Protein AF-A0A8K0G9Y2-F1 (afdb_monomer)

Radius of gyration: 26.86 Å; Cα contacts (8 Å, |Δi|>4): 64; chains: 1; bounding box: 49×42×89 Å

Solvent-accessible surface area (backbone atoms only — not comparable to full-atom values): 12584 Å² total; per-residue (Å²): 134,89,82,68,83,83,82,74,54,73,65,57,52,52,51,52,52,51,55,45,51,80,40,43,68,57,70,66,38,83,90,50,61,61,69,60,54,32,41,55,52,10,65,76,74,73,54,48,33,69,55,48,51,53,50,49,53,50,53,54,51,51,47,38,54,51,52,51,47,35,73,73,66,65,55,91,75,78,94,51,89,62,46,64,62,50,45,64,65,48,59,90,48,90,83,71,45,66,70,62,54,51,59,55,53,57,60,63,75,71,67,89,77,83,88,87,83,80,86,82,75,86,87,87,84,79,90,76,93,73,94,74,82,88,75,85,83,86,80,85,77,82,58,72,70,60,56,50,59,48,50,54,51,52,52,51,52,52,51,52,51,51,51,52,49,52,57,48,49,57,51,48,53,53,49,52,52,51,49,52,53,51,50,54,52,50,51,52,50,52,53,52,51,50,54,52,56,57,64,72,73,112

Organism: Ignelater luminosus (NCBI:txid2038154)

Nearest PDB structures (foldseek):
  5lj3-assembly1_O  TM=2.626E-01  e=1.908E+00  Saccharomyces cerevisiae
  5lj5-assembly1_O  TM=2.239E-01  e=2.716E+00  Saccharomyces cerevisiae
  6ksb-assembly1_B  TM=3.024E-01  e=8.816E+00  Mycolicibacterium smegmatis

Foldseek 3Di:
DPPDPPDDDPVLLVLLLVLCLVCVVVVVDPVHDLLVSLCVSCVVSVHHSVVSVVSVLVVLLVLLVQVVCCVPVVDPDDPDPCNVSSCVSCPPPPPPPSVVSNVVVVVVVPDDDDDDDDDDDDDDDDDDDDDDDDDDDDDDDDDPVVVVVVVVVVVVVVVVVVVVVVVVVVVVVVVVVVVVVVVVVVVVVVVVVVVVVVVVVD

Sequence (202 aa):
MEENEDHWNDDDIRLLLQIYDDNKEKFRDSTIKKKDLWKQIALLIGKTDVSCDRKFRNLKGTYIKLLRRKHKTGAASIKWPYFNLMHDILKGDVNINPVGYLKRVTSITSVNSSYVDKDTSMLINTSTEETFRASAPDYEGGTPEIKRRKLDRYRQLAEEIKERQRRMEVKIDKLNEILMKSNEIQETRNKLLQRYLEHKKK

Mean predicted aligned error: 18.22 Å

InterPro domains:
  IPR044822 Myb/SANT-like DNA-binding domain 4 [PF13837] (6-89)

Structure (mmCIF, N/CA/C/O backbone):
data_AF-A0A8K0G9Y2-F1
#
_entry.id   AF-A0A8K0G9Y2-F1
#
loop_
_atom_site.group_PDB
_atom_site.id
_atom_site.type_symbol
_atom_site.label_atom_id
_atom_site.label_alt_id
_atom_site.label_comp_id
_atom_site.label_asym_id
_atom_site.label_entity_id
_atom_site.label_seq_id
_atom_site.pdbx_PDB_ins_code
_atom_site.Cartn_x
_atom_site.Cartn_y
_atom_site.Cartn_z
_atom_site.occupancy
_atom_site.B_iso_or_equiv
_atom_site.auth_seq_id
_atom_site.auth_comp_id
_atom_site.auth_asym_id
_atom_site.auth_atom_id
_atom_site.pdbx_PDB_model_num
ATOM 1 N N . MET A 1 1 ? 5.919 -8.574 23.197 1.00 33.44 1 MET A N 1
ATOM 2 C CA . MET A 1 1 ? 5.134 -9.040 22.039 1.00 33.44 1 MET A CA 1
ATOM 3 C C . MET A 1 1 ? 5.937 -8.657 20.816 1.00 33.44 1 MET A C 1
ATOM 5 O O . MET A 1 1 ? 6.129 -7.471 20.595 1.00 33.44 1 MET A O 1
ATOM 9 N N . GLU A 1 2 ? 6.528 -9.635 20.136 1.00 38.09 2 GLU A N 1
ATOM 10 C CA . GLU A 1 2 ? 7.271 -9.413 18.892 1.00 38.09 2 GLU A CA 1
ATOM 11 C C . GLU A 1 2 ? 6.258 -9.102 17.787 1.00 38.09 2 GLU A C 1
ATOM 13 O O . GLU A 1 2 ? 5.501 -9.970 17.359 1.00 38.09 2 GLU A O 1
ATOM 18 N N . GLU A 1 3 ? 6.170 -7.835 17.388 1.00 44.28 3 GLU A N 1
ATOM 19 C CA . GLU A 1 3 ? 5.272 -7.412 16.319 1.00 44.28 3 GLU A CA 1
ATOM 20 C C . GLU A 1 3 ? 5.860 -7.773 14.951 1.00 44.28 3 GLU A C 1
ATOM 22 O O . GLU A 1 3 ? 6.773 -7.122 14.448 1.00 44.28 3 GLU A O 1
ATOM 27 N N . ASN A 1 4 ? 5.267 -8.818 14.372 1.00 47.34 4 ASN A N 1
ATOM 28 C CA . ASN A 1 4 ? 5.049 -9.057 12.948 1.00 47.34 4 ASN A CA 1
ATOM 29 C C . ASN A 1 4 ? 6.252 -8.832 12.024 1.00 47.34 4 ASN A C 1
ATOM 31 O O . ASN A 1 4 ? 6.444 -7.773 11.424 1.00 47.34 4 ASN A O 1
ATOM 35 N N . GLU A 1 5 ? 6.974 -9.923 11.787 1.00 51.72 5 GLU A N 1
ATOM 36 C CA . GLU A 1 5 ? 7.695 -10.120 10.538 1.00 51.72 5 GLU A CA 1
ATOM 37 C C . GLU A 1 5 ? 6.707 -9.892 9.376 1.00 51.72 5 GLU A C 1
ATOM 39 O O . GLU A 1 5 ? 5.741 -10.638 9.206 1.00 51.72 5 GLU A O 1
ATOM 44 N N . ASP A 1 6 ? 6.882 -8.792 8.635 1.00 68.19 6 ASP A N 1
ATOM 45 C CA . ASP A 1 6 ? 6.048 -8.414 7.490 1.00 68.19 6 ASP A CA 1
ATOM 46 C C . ASP A 1 6 ? 6.110 -9.520 6.423 1.00 68.19 6 ASP A C 1
ATOM 48 O O . ASP A 1 6 ? 6.932 -9.485 5.502 1.00 68.19 6 ASP A O 1
ATOM 52 N N . HIS A 1 7 ? 5.249 -10.528 6.544 1.00 84.38 7 HIS A N 1
ATOM 53 C CA . HIS A 1 7 ? 5.177 -11.610 5.578 1.00 84.38 7 HIS A CA 1
ATOM 54 C C . HIS A 1 7 ? 4.571 -11.069 4.282 1.00 84.38 7 HIS A C 1
ATOM 56 O O . HIS A 1 7 ? 3.405 -10.677 4.252 1.00 84.38 7 HIS A O 1
ATOM 62 N N . TRP A 1 8 ? 5.377 -11.007 3.224 1.00 90.00 8 TRP A N 1
ATOM 63 C CA . TRP A 1 8 ? 4.953 -10.596 1.888 1.00 90.00 8 TRP A CA 1
ATOM 64 C C . TRP A 1 8 ? 4.876 -11.830 1.004 1.00 90.00 8 TRP A C 1
ATOM 66 O O . TRP A 1 8 ? 5.921 -12.372 0.631 1.00 90.00 8 TRP A O 1
ATOM 76 N N . ASN A 1 9 ? 3.663 -12.239 0.648 1.00 92.12 9 ASN A N 1
ATOM 77 C CA . ASN A 1 9 ? 3.475 -13.257 -0.375 1.00 92.12 9 ASN A CA 1
ATOM 78 C C . ASN A 1 9 ? 3.555 -12.624 -1.783 1.00 92.12 9 ASN A C 1
ATOM 80 O O . ASN A 1 9 ? 3.700 -11.410 -1.956 1.00 92.12 9 ASN A O 1
ATOM 84 N N . ASP A 1 10 ? 3.533 -13.474 -2.801 1.00 90.31 10 ASP A N 1
ATOM 85 C CA . ASP A 1 10 ? 3.653 -13.078 -4.206 1.00 90.31 10 ASP A CA 1
ATOM 86 C C . ASP A 1 10 ? 2.456 -12.221 -4.668 1.00 90.31 10 ASP A C 1
ATOM 88 O O . ASP A 1 10 ? 2.633 -11.231 -5.382 1.00 90.31 10 ASP A O 1
ATOM 92 N N . ASP A 1 11 ? 1.253 -12.521 -4.174 1.00 90.62 11 ASP A N 1
ATOM 93 C CA . ASP A 1 11 ? 0.027 -11.785 -4.501 1.00 90.62 11 ASP A CA 1
ATOM 94 C C . ASP A 1 11 ? 0.010 -10.376 -3.895 1.00 90.62 11 ASP A C 1
ATOM 96 O O . ASP A 1 11 ? -0.300 -9.415 -4.598 1.00 90.62 11 ASP A O 1
ATOM 100 N N . ASP A 1 12 ? 0.451 -10.215 -2.645 1.00 91.75 12 ASP A N 1
ATOM 101 C CA . ASP A 1 12 ? 0.616 -8.927 -1.965 1.00 91.75 12 ASP A CA 1
ATOM 102 C C . ASP A 1 12 ? 1.606 -8.040 -2.728 1.00 91.75 12 ASP A C 1
ATOM 104 O O . ASP A 1 12 ? 1.404 -6.833 -2.875 1.00 91.75 12 ASP A O 1
ATOM 108 N N . ILE A 1 13 ? 2.695 -8.633 -3.234 1.00 92.56 13 ILE A N 1
ATOM 109 C CA . ILE A 1 13 ? 3.703 -7.913 -4.016 1.00 92.56 13 ILE A CA 1
ATOM 110 C C . ILE A 1 13 ? 3.125 -7.481 -5.365 1.00 92.56 13 ILE A C 1
ATOM 112 O O . ILE A 1 13 ? 3.333 -6.336 -5.770 1.00 92.56 13 ILE A O 1
ATOM 116 N N . ARG A 1 14 ? 2.393 -8.355 -6.064 1.00 92.31 14 ARG A N 1
ATOM 117 C CA . ARG A 1 14 ? 1.727 -7.985 -7.322 1.00 92.31 14 ARG A CA 1
ATOM 118 C C . ARG A 1 14 ? 0.697 -6.886 -7.108 1.00 92.31 14 ARG A C 1
ATOM 120 O O . ARG A 1 14 ? 0.696 -5.916 -7.862 1.00 92.31 14 ARG A O 1
ATOM 127 N N . LEU A 1 15 ? -0.113 -7.005 -6.060 1.00 91.38 15 LEU A N 1
ATOM 128 C CA . LEU A 1 15 ? -1.124 -6.021 -5.700 1.00 91.38 15 LEU A CA 1
ATOM 129 C C . LEU A 1 15 ? -0.484 -4.664 -5.374 1.00 91.38 15 LEU A C 1
ATOM 131 O O . LEU A 1 15 ? -0.932 -3.640 -5.885 1.00 91.38 15 LEU A O 1
ATOM 135 N N . LEU A 1 16 ? 0.618 -4.651 -4.615 1.00 93.50 16 LEU A N 1
ATOM 136 C CA . LEU A 1 16 ? 1.405 -3.441 -4.350 1.00 93.50 16 LEU A CA 1
ATOM 137 C C . LEU A 1 16 ? 1.853 -2.752 -5.640 1.00 93.50 16 LEU A C 1
ATOM 139 O O . LEU A 1 16 ? 1.700 -1.538 -5.779 1.00 93.50 16 LEU A O 1
ATOM 143 N N . LEU A 1 17 ? 2.425 -3.518 -6.568 1.00 92.69 17 LEU A N 1
ATOM 144 C CA . LEU A 1 17 ? 2.932 -2.990 -7.832 1.00 92.69 17 LEU A CA 1
ATOM 145 C C . LEU A 1 17 ? 1.807 -2.455 -8.719 1.00 92.69 17 LEU A C 1
ATOM 147 O O . LEU A 1 17 ? 1.951 -1.373 -9.280 1.00 92.69 17 LEU A O 1
ATOM 151 N N . GLN A 1 18 ? 0.687 -3.168 -8.795 1.00 91.50 18 GLN A N 1
ATOM 152 C CA . GLN A 1 18 ? -0.469 -2.760 -9.583 1.00 91.50 18 GLN A CA 1
ATOM 153 C C . GLN A 1 18 ? -1.093 -1.464 -9.051 1.00 91.50 18 GLN A C 1
ATOM 155 O O . GLN A 1 18 ? -1.259 -0.509 -9.806 1.00 91.50 18 GLN A O 1
ATOM 160 N N . ILE A 1 19 ? -1.374 -1.386 -7.745 1.00 91.25 19 ILE A N 1
ATOM 161 C CA . ILE A 1 19 ? -1.970 -0.178 -7.154 1.00 91.25 19 ILE A CA 1
ATOM 162 C C . ILE A 1 19 ? -1.002 1.008 -7.275 1.00 91.25 19 ILE A C 1
ATOM 164 O O . ILE A 1 19 ? -1.435 2.145 -7.484 1.00 91.25 19 ILE A O 1
ATOM 168 N N . TYR A 1 20 ? 0.307 0.769 -7.151 1.00 92.38 20 TYR A N 1
ATOM 169 C CA . TYR A 1 20 ? 1.299 1.814 -7.379 1.00 92.38 20 TYR A CA 1
ATOM 170 C C . TYR A 1 20 ? 1.245 2.340 -8.817 1.00 92.38 20 TYR A C 1
ATOM 172 O O . TYR A 1 20 ? 1.240 3.555 -8.999 1.00 92.38 20 TYR A O 1
ATOM 180 N N . ASP A 1 21 ? 1.178 1.456 -9.818 1.00 89.88 21 ASP A N 1
ATOM 181 C CA . ASP A 1 21 ? 1.078 1.843 -11.230 1.00 89.88 21 ASP A CA 1
ATOM 182 C C . ASP A 1 21 ? -0.171 2.692 -11.495 1.00 89.88 21 ASP A C 1
ATOM 184 O O . ASP A 1 21 ? -0.082 3.791 -12.045 1.00 89.88 21 ASP A O 1
ATOM 188 N N . ASP A 1 22 ? -1.319 2.254 -10.969 1.00 88.12 22 ASP A N 1
ATOM 189 C CA . ASP A 1 22 ? -2.599 2.962 -11.081 1.00 88.12 22 ASP A CA 1
ATOM 190 C C . ASP A 1 22 ? -2.560 4.374 -10.467 1.00 88.12 22 ASP A C 1
ATOM 192 O O . ASP A 1 22 ? -3.300 5.270 -10.880 1.00 88.12 22 ASP A O 1
ATOM 196 N N . ASN A 1 23 ? -1.697 4.592 -9.471 1.00 88.25 23 ASN A N 1
ATOM 197 C CA . ASN A 1 23 ? -1.537 5.872 -8.781 1.00 88.25 23 ASN A CA 1
ATOM 198 C C . ASN A 1 23 ? -0.225 6.591 -9.132 1.00 88.25 23 ASN A C 1
ATOM 200 O O . ASN A 1 23 ? 0.091 7.608 -8.510 1.00 88.25 23 ASN A O 1
ATOM 204 N N . LYS A 1 24 ? 0.535 6.115 -10.125 1.00 86.69 24 LYS A N 1
ATOM 205 C CA . LYS A 1 24 ? 1.879 6.615 -10.458 1.00 86.69 24 LYS A CA 1
ATOM 206 C C . LYS A 1 24 ? 1.904 8.118 -10.730 1.00 86.69 24 LYS A C 1
ATOM 208 O O . LYS A 1 24 ? 2.806 8.810 -10.262 1.00 86.69 24 LYS A O 1
ATOM 213 N N . GLU A 1 25 ? 0.890 8.642 -11.410 1.00 86.12 25 GLU A N 1
ATOM 214 C CA . GLU A 1 25 ? 0.778 10.079 -11.686 1.00 86.12 25 GLU A CA 1
ATOM 215 C C . GLU A 1 25 ? 0.550 10.900 -10.407 1.00 86.12 25 GLU A C 1
ATOM 217 O O . GLU A 1 25 ? 1.154 11.954 -10.231 1.00 86.12 25 GLU A O 1
ATOM 222 N N . LYS A 1 26 ? -0.194 10.369 -9.427 1.00 87.00 26 LYS A N 1
ATOM 223 C CA . LYS A 1 26 ? -0.336 11.013 -8.110 1.00 87.00 26 LYS A CA 1
ATOM 224 C C . LYS A 1 26 ? 0.969 10.993 -7.315 1.00 87.00 26 LYS A C 1
ATOM 226 O O . LYS A 1 26 ? 1.234 11.908 -6.550 1.00 87.00 26 LYS A O 1
ATOM 231 N N . PHE A 1 27 ? 1.799 9.960 -7.488 1.00 86.69 27 PHE A N 1
ATOM 232 C CA . PHE A 1 27 ? 3.135 9.908 -6.880 1.00 86.69 27 PHE A CA 1
ATOM 233 C C . PHE A 1 27 ? 4.128 10.893 -7.508 1.00 86.69 27 PHE A C 1
ATOM 235 O O . PHE A 1 27 ? 5.140 11.221 -6.872 1.00 86.69 27 PHE A O 1
ATOM 242 N N . ARG A 1 28 ? 3.868 11.321 -8.748 1.00 84.81 28 ARG A N 1
ATOM 243 C CA . ARG A 1 28 ? 4.642 12.336 -9.472 1.00 84.81 28 ARG A CA 1
ATOM 244 C C . ARG A 1 28 ? 4.205 13.750 -9.116 1.00 84.81 28 ARG A C 1
ATOM 246 O O . ARG A 1 28 ? 5.049 14.642 -9.103 1.00 84.81 28 ARG A O 1
ATOM 253 N N . ASP A 1 29 ? 2.934 13.928 -8.778 1.00 85.12 29 ASP A N 1
ATOM 254 C CA . ASP A 1 29 ? 2.398 15.190 -8.290 1.00 85.12 29 ASP A CA 1
ATOM 255 C C . ASP A 1 29 ? 3.051 15.592 -6.953 1.00 85.12 29 ASP A C 1
ATOM 257 O O . ASP A 1 29 ? 2.970 14.883 -5.946 1.00 85.12 29 ASP A O 1
ATOM 261 N N . SER A 1 30 ? 3.736 16.737 -6.946 1.00 82.38 30 SER A N 1
ATOM 262 C CA . SER A 1 30 ? 4.414 17.278 -5.764 1.00 82.38 30 SER A CA 1
ATOM 263 C C . SER A 1 30 ? 3.455 17.915 -4.758 1.00 82.38 30 SER A C 1
ATOM 265 O O . SER A 1 30 ? 3.833 18.095 -3.599 1.00 82.38 30 SER A O 1
ATOM 267 N N . THR A 1 31 ? 2.225 18.232 -5.169 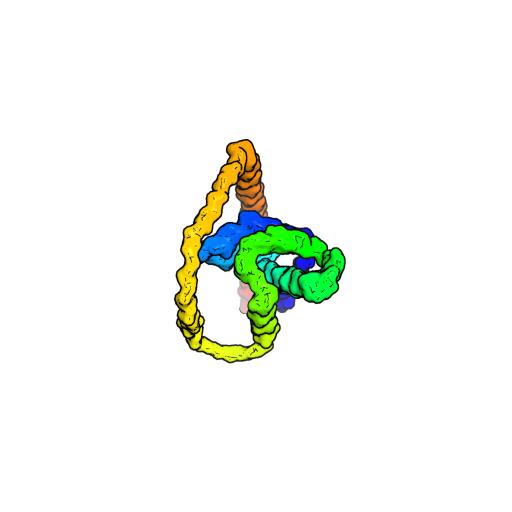1.00 83.69 31 THR A N 1
ATOM 268 C CA . THR A 1 31 ? 1.194 18.805 -4.293 1.00 83.69 31 THR A CA 1
ATOM 269 C C . THR A 1 31 ? 0.569 17.750 -3.377 1.00 83.69 31 THR A C 1
ATOM 271 O O . THR A 1 31 ? 0.051 18.074 -2.306 1.00 83.69 31 THR A O 1
ATOM 274 N N . ILE A 1 32 ? 0.676 16.470 -3.750 1.00 84.25 32 ILE A N 1
ATOM 275 C CA . ILE A 1 32 ? 0.139 15.346 -2.988 1.00 84.25 32 ILE A CA 1
ATOM 276 C C . ILE A 1 32 ? 1.202 14.798 -2.032 1.00 84.25 32 ILE A C 1
ATOM 278 O O . ILE A 1 32 ? 2.316 14.421 -2.405 1.00 84.25 32 ILE A O 1
ATOM 282 N N . LYS A 1 33 ? 0.834 14.669 -0.754 1.00 85.38 33 LYS A N 1
ATOM 283 C CA . LYS A 1 33 ? 1.694 14.032 0.247 1.00 85.38 33 LYS A CA 1
ATOM 284 C C . LYS A 1 33 ? 1.812 12.536 -0.042 1.00 85.38 33 LYS A C 1
ATOM 286 O O . LYS A 1 33 ? 0.875 11.769 0.165 1.00 85.38 33 LYS A O 1
ATOM 291 N N . LYS A 1 34 ? 3.015 12.090 -0.412 1.00 87.31 34 LYS A N 1
ATOM 292 C CA . LYS A 1 34 ? 3.327 10.668 -0.674 1.00 87.31 34 LYS A CA 1
ATOM 293 C C . LYS A 1 34 ? 2.963 9.740 0.487 1.00 87.31 34 LYS A C 1
ATOM 295 O O . LYS A 1 34 ? 2.562 8.606 0.255 1.00 87.31 34 LYS A O 1
ATOM 300 N N . LYS A 1 35 ? 3.060 10.228 1.729 1.00 88.81 35 LYS A N 1
ATOM 301 C CA . LYS A 1 35 ? 2.638 9.483 2.925 1.00 88.81 35 LYS A CA 1
ATOM 302 C C . LYS A 1 35 ? 1.165 9.071 2.848 1.00 88.81 35 LYS A C 1
ATOM 304 O O . LYS A 1 35 ? 0.834 7.948 3.203 1.00 88.81 35 LYS A O 1
ATOM 309 N N . ASP A 1 36 ? 0.292 9.946 2.359 1.00 89.69 36 ASP A N 1
ATOM 310 C CA . ASP A 1 36 ? -1.141 9.656 2.296 1.00 89.69 36 ASP A CA 1
ATOM 311 C C . ASP A 1 36 ? -1.478 8.691 1.152 1.00 89.69 36 ASP A C 1
ATOM 313 O O . ASP A 1 36 ? -2.359 7.848 1.308 1.00 89.69 36 ASP A O 1
ATOM 317 N N . LEU A 1 37 ? -0.712 8.716 0.057 1.00 91.50 37 LEU A N 1
ATOM 318 C CA . LEU A 1 37 ? -0.796 7.686 -0.984 1.00 91.50 37 LEU A CA 1
ATOM 319 C C . LEU A 1 37 ? -0.382 6.314 -0.444 1.00 91.50 37 LEU A C 1
ATOM 321 O O . LEU A 1 37 ? -1.088 5.331 -0.654 1.00 91.50 37 LEU A O 1
ATOM 325 N N . TRP A 1 38 ? 0.717 6.245 0.311 1.00 92.81 38 TRP A N 1
ATOM 326 C CA . TRP A 1 38 ? 1.145 4.992 0.933 1.00 92.81 38 TRP A CA 1
ATOM 327 C C . TRP A 1 38 ? 0.134 4.456 1.945 1.00 92.81 38 TRP A C 1
ATOM 329 O O . TRP A 1 38 ? -0.077 3.249 1.976 1.00 92.81 38 TRP A O 1
ATOM 339 N N . LYS A 1 39 ? -0.549 5.319 2.708 1.00 89.69 39 LYS A N 1
ATOM 340 C CA . LYS A 1 39 ? -1.659 4.899 3.582 1.00 89.69 39 LYS A CA 1
ATOM 341 C C . LYS A 1 39 ? -2.823 4.290 2.805 1.00 89.69 39 LYS A C 1
ATOM 343 O O . LYS A 1 39 ? -3.364 3.276 3.231 1.00 89.69 39 LYS A O 1
ATOM 348 N N . GLN A 1 40 ? -3.204 4.887 1.675 1.00 89.75 40 GLN A N 1
ATOM 349 C CA . GLN A 1 40 ? -4.279 4.349 0.832 1.00 89.75 40 GLN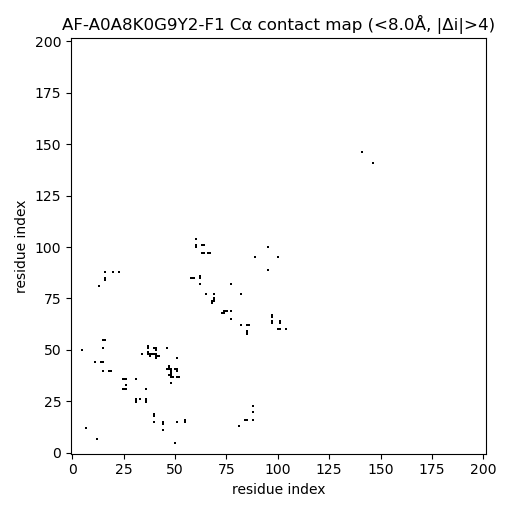 A CA 1
ATOM 350 C C . GLN A 1 40 ? -3.907 2.969 0.278 1.00 89.75 40 GLN A C 1
ATOM 352 O O . GLN A 1 40 ? -4.708 2.042 0.343 1.00 89.75 40 GLN A O 1
ATOM 357 N N . ILE A 1 41 ? -2.672 2.815 -0.203 1.00 91.25 41 ILE A N 1
ATOM 358 C CA . ILE A 1 41 ? -2.147 1.530 -0.680 1.00 91.25 41 ILE A CA 1
ATOM 359 C C . ILE A 1 41 ? -2.130 0.495 0.449 1.00 91.25 41 ILE A C 1
ATOM 361 O O . ILE A 1 41 ? -2.604 -0.625 0.281 1.00 91.25 41 ILE A O 1
ATOM 365 N N . ALA A 1 42 ? -1.616 0.882 1.612 1.00 90.81 42 ALA A N 1
ATOM 366 C CA . ALA A 1 42 ? -1.509 0.031 2.787 1.00 90.81 42 ALA A CA 1
ATOM 367 C C . ALA A 1 42 ? -2.869 -0.505 3.252 1.00 90.81 42 ALA A C 1
ATOM 369 O O . ALA A 1 42 ? -2.985 -1.694 3.550 1.00 90.81 42 ALA A O 1
ATOM 370 N N . LEU A 1 43 ? -3.908 0.336 3.220 1.00 89.94 43 LEU A N 1
ATOM 371 C CA . LEU A 1 43 ? -5.279 -0.058 3.543 1.00 89.94 43 LEU A CA 1
ATOM 372 C C . LEU A 1 43 ? -5.815 -1.145 2.597 1.00 89.94 43 LEU A C 1
ATOM 374 O O . LEU A 1 43 ? -6.508 -2.057 3.044 1.00 89.94 43 LEU A O 1
ATOM 378 N N . LEU A 1 44 ? -5.486 -1.068 1.305 1.00 87.69 44 LEU A N 1
ATOM 379 C CA . LEU A 1 44 ? -5.941 -2.039 0.306 1.00 87.69 44 LEU A CA 1
ATOM 380 C C . LEU A 1 44 ? -5.244 -3.399 0.447 1.00 87.69 44 LEU A C 1
ATOM 382 O O . LEU A 1 44 ? -5.886 -4.429 0.261 1.00 87.69 44 LEU A O 1
ATOM 386 N N . ILE A 1 45 ? -3.958 -3.401 0.806 1.00 87.88 45 ILE A N 1
ATOM 387 C CA . ILE A 1 45 ? -3.142 -4.621 0.950 1.00 87.88 45 ILE A CA 1
ATOM 388 C C . ILE A 1 45 ? -3.289 -5.232 2.357 1.00 87.88 45 ILE A C 1
ATOM 390 O O . ILE A 1 45 ? -3.012 -6.407 2.564 1.00 87.88 45 ILE A O 1
ATOM 394 N N . GLY A 1 46 ? -3.742 -4.455 3.346 1.00 88.19 46 GLY A N 1
ATOM 395 C CA . GLY A 1 46 ? -3.789 -4.894 4.744 1.00 88.19 46 GLY A CA 1
ATOM 396 C C . GLY A 1 46 ? -2.410 -4.897 5.412 1.00 88.19 46 GLY A C 1
ATOM 397 O O . GLY A 1 46 ? -2.115 -5.762 6.235 1.00 88.19 46 GLY A O 1
ATOM 398 N N . LYS A 1 47 ? -1.548 -3.943 5.040 1.00 90.12 47 LYS A N 1
ATOM 399 C CA . LYS A 1 47 ? -0.200 -3.733 5.605 1.00 90.12 47 LYS A CA 1
ATOM 400 C C . LYS A 1 47 ? -0.082 -2.314 6.165 1.00 90.12 47 LYS A C 1
ATOM 402 O O . LYS A 1 47 ? -1.036 -1.546 6.114 1.00 90.12 47 LYS A O 1
ATOM 407 N N . THR A 1 48 ? 1.083 -1.945 6.697 1.00 90.75 48 THR A N 1
ATOM 408 C CA . THR A 1 48 ? 1.365 -0.556 7.104 1.00 90.75 48 THR A CA 1
ATOM 409 C C . THR A 1 48 ? 1.897 0.272 5.930 1.00 90.75 48 THR A C 1
ATOM 411 O O . THR A 1 48 ? 2.505 -0.259 4.996 1.00 90.75 48 THR A O 1
ATOM 414 N N . ASP A 1 49 ? 1.694 1.590 5.977 1.00 89.62 49 ASP A N 1
ATOM 415 C CA . ASP A 1 49 ? 2.210 2.548 4.987 1.00 89.62 49 ASP A CA 1
ATOM 416 C C . ASP A 1 49 ? 3.740 2.492 4.898 1.00 89.62 49 ASP A C 1
ATOM 418 O O . ASP A 1 49 ? 4.304 2.429 3.803 1.00 89.62 49 ASP A O 1
ATOM 422 N N . VAL A 1 50 ? 4.404 2.413 6.055 1.00 89.88 50 VAL A N 1
ATOM 423 C CA . VAL A 1 50 ? 5.861 2.259 6.161 1.00 89.88 50 VAL A CA 1
ATOM 424 C C . VAL A 1 50 ? 6.335 0.947 5.530 1.00 89.88 50 VAL A C 1
ATOM 426 O O . VAL A 1 50 ? 7.343 0.939 4.818 1.00 89.88 50 VAL A O 1
ATOM 429 N N . SER A 1 51 ? 5.617 -0.160 5.751 1.00 90.44 51 SER A N 1
ATOM 430 C CA . SER A 1 51 ? 5.960 -1.453 5.153 1.00 90.44 51 SER A CA 1
ATOM 431 C C . SER A 1 51 ? 5.836 -1.431 3.632 1.00 90.44 51 SER A C 1
ATOM 433 O O . SER A 1 51 ? 6.762 -1.860 2.940 1.00 90.44 51 SER A O 1
ATOM 435 N N . CYS A 1 52 ? 4.744 -0.868 3.106 1.00 91.44 52 CYS A N 1
ATOM 436 C CA . CYS A 1 52 ? 4.504 -0.758 1.667 1.00 91.44 52 CYS A CA 1
ATOM 437 C C . CYS A 1 52 ? 5.575 0.092 0.975 1.00 91.44 52 CYS A C 1
ATOM 439 O O . CYS A 1 52 ? 6.170 -0.352 -0.011 1.00 91.44 52 CYS A O 1
ATOM 441 N N . ASP A 1 53 ? 5.884 1.272 1.525 1.00 92.69 53 ASP A N 1
ATOM 442 C CA . ASP A 1 53 ? 6.942 2.142 1.000 1.00 92.69 53 ASP A CA 1
ATOM 443 C C . ASP A 1 53 ? 8.306 1.435 1.012 1.00 92.69 53 ASP A C 1
ATOM 445 O O . ASP A 1 53 ? 9.011 1.386 -0.001 1.00 92.69 53 ASP A O 1
ATOM 449 N N . ARG A 1 54 ? 8.672 0.824 2.147 1.00 90.69 54 ARG A N 1
ATOM 450 C CA . ARG A 1 54 ? 9.927 0.075 2.290 1.00 90.69 54 ARG A CA 1
ATOM 451 C C . ARG A 1 54 ? 10.005 -1.077 1.289 1.00 90.69 54 ARG A C 1
ATOM 453 O O . ARG A 1 54 ? 11.028 -1.236 0.618 1.00 90.69 54 ARG A O 1
ATOM 460 N N . LYS A 1 55 ? 8.934 -1.864 1.152 1.00 93.06 55 LYS A N 1
ATOM 461 C CA . LYS A 1 55 ? 8.869 -2.990 0.216 1.00 93.06 55 LYS A CA 1
ATOM 462 C C . LYS A 1 55 ? 9.027 -2.512 -1.221 1.00 93.06 55 LYS A C 1
ATOM 464 O O . LYS A 1 55 ? 9.863 -3.055 -1.943 1.00 93.06 55 LYS A O 1
ATOM 469 N N . PHE A 1 56 ? 8.306 -1.467 -1.619 1.00 93.38 56 PHE A N 1
ATOM 470 C CA . PHE A 1 56 ? 8.404 -0.906 -2.962 1.00 93.38 56 PHE A CA 1
ATOM 471 C C . PHE A 1 56 ? 9.816 -0.389 -3.267 1.00 93.38 56 PHE A C 1
ATOM 473 O O . PHE A 1 56 ? 10.386 -0.721 -4.310 1.00 93.38 56 PHE A O 1
ATOM 480 N N . ARG A 1 57 ? 10.436 0.356 -2.340 1.00 90.00 57 ARG A N 1
ATOM 481 C CA . ARG A 1 57 ? 11.829 0.819 -2.483 1.00 90.00 57 ARG A CA 1
ATOM 482 C C . ARG A 1 57 ? 12.807 -0.345 -2.663 1.00 90.00 57 ARG A C 1
ATOM 484 O O . ARG A 1 57 ? 13.674 -0.282 -3.535 1.00 90.00 57 ARG A O 1
ATOM 491 N N . ASN A 1 58 ? 12.637 -1.429 -1.908 1.00 89.50 58 ASN A N 1
ATOM 492 C CA . ASN A 1 58 ? 13.463 -2.630 -2.045 1.00 89.50 58 ASN A CA 1
ATOM 493 C C . ASN A 1 58 ? 13.288 -3.300 -3.418 1.00 89.50 58 ASN A C 1
ATOM 495 O O . ASN A 1 58 ? 14.280 -3.647 -4.066 1.00 89.50 58 ASN A O 1
ATOM 499 N N . LEU A 1 59 ? 12.047 -3.438 -3.897 1.00 92.19 59 LEU A N 1
ATOM 500 C CA . LEU A 1 59 ? 11.751 -3.984 -5.227 1.00 92.19 59 LEU A CA 1
ATOM 501 C C . LEU A 1 59 ? 12.375 -3.114 -6.332 1.00 92.19 59 LEU A C 1
ATOM 503 O O . LEU A 1 59 ? 13.046 -3.636 -7.225 1.00 92.19 59 LEU A O 1
ATOM 507 N N . LYS A 1 60 ? 12.239 -1.785 -6.236 1.00 90.31 60 LYS A N 1
ATOM 508 C CA . LYS A 1 60 ? 12.847 -0.828 -7.174 1.00 90.31 60 LYS A CA 1
ATOM 509 C C . LYS A 1 60 ? 14.378 -0.917 -7.171 1.00 90.31 60 LYS A C 1
ATOM 511 O O . LYS A 1 60 ? 15.000 -0.908 -8.234 1.00 90.31 60 LYS A O 1
ATOM 516 N N . GLY A 1 61 ? 14.998 -1.076 -6.000 1.00 86.69 61 GLY A N 1
ATOM 517 C CA . GLY A 1 61 ? 16.441 -1.299 -5.874 1.00 86.69 61 GLY A CA 1
ATOM 518 C C . GLY A 1 61 ? 16.915 -2.579 -6.565 1.00 86.69 61 GLY A C 1
ATOM 519 O O . GLY A 1 61 ? 17.900 -2.550 -7.307 1.00 86.69 61 GLY A O 1
ATOM 520 N N . THR A 1 62 ? 16.202 -3.689 -6.372 1.00 88.38 62 THR A N 1
ATOM 521 C CA . THR A 1 62 ? 16.485 -4.963 -7.051 1.00 88.38 62 THR A CA 1
ATOM 522 C C . THR A 1 62 ? 16.356 -4.827 -8.565 1.00 88.38 62 THR A C 1
ATOM 524 O O . THR A 1 62 ? 17.274 -5.211 -9.290 1.00 88.38 62 THR A O 1
ATOM 527 N N . TYR A 1 63 ? 15.283 -4.198 -9.046 1.00 88.88 63 TYR A N 1
ATOM 528 C CA . TYR A 1 63 ? 15.090 -3.921 -10.468 1.00 88.88 63 TYR A CA 1
ATOM 529 C C . TYR A 1 63 ? 16.260 -3.142 -11.077 1.00 88.88 63 TYR A C 1
ATOM 531 O O . TYR A 1 63 ? 16.816 -3.561 -12.090 1.00 88.88 63 TYR A O 1
ATOM 539 N N . ILE A 1 64 ? 16.701 -2.059 -10.432 1.00 85.44 64 ILE A N 1
ATOM 540 C CA . ILE A 1 64 ? 17.809 -1.230 -10.927 1.00 85.44 64 ILE A CA 1
ATOM 541 C C . ILE A 1 64 ? 19.124 -2.017 -10.987 1.00 85.44 64 ILE A C 1
ATOM 543 O O . ILE A 1 64 ? 19.862 -1.914 -11.971 1.00 85.44 64 ILE A O 1
ATOM 547 N N . LYS A 1 65 ? 19.413 -2.848 -9.974 1.00 85.31 65 LYS A N 1
ATOM 548 C CA . LYS A 1 65 ? 20.586 -3.742 -9.983 1.00 85.31 65 LYS A CA 1
ATOM 549 C C . LYS A 1 65 ? 20.535 -4.710 -11.167 1.00 85.31 65 LYS A C 1
ATOM 551 O O . LYS A 1 65 ? 21.536 -4.881 -11.866 1.00 85.31 65 LYS A O 1
ATOM 556 N N . LEU A 1 66 ? 19.374 -5.320 -11.403 1.00 86.94 66 LEU A N 1
ATOM 557 C CA . LEU A 1 66 ? 19.163 -6.270 -12.494 1.00 86.94 66 LEU A CA 1
ATOM 558 C C . LEU A 1 66 ? 19.258 -5.595 -13.86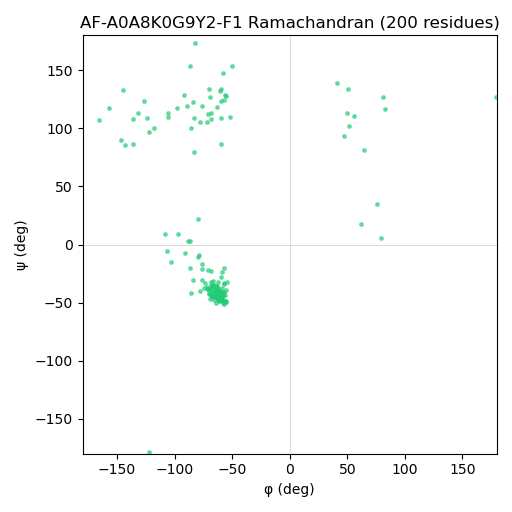9 1.00 86.94 66 LEU A C 1
ATOM 560 O O . LEU A 1 66 ? 19.926 -6.127 -14.754 1.00 86.94 66 LEU A O 1
ATOM 564 N N . LEU A 1 67 ? 18.680 -4.401 -14.023 1.00 85.44 67 LEU A N 1
ATOM 565 C CA . LEU A 1 67 ? 18.743 -3.606 -15.249 1.00 85.44 67 LEU A CA 1
ATOM 566 C C . LEU A 1 67 ? 20.189 -3.219 -15.589 1.00 85.4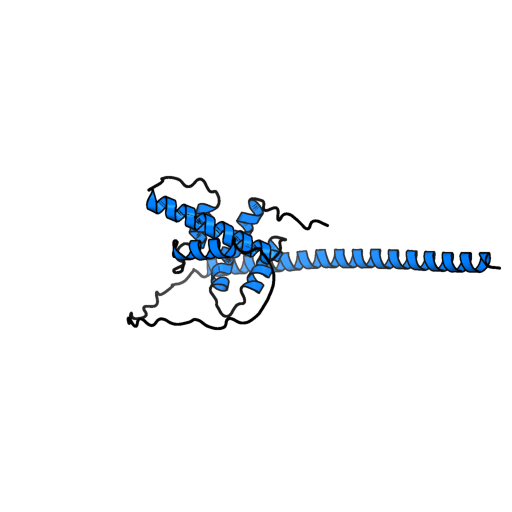4 67 LEU A C 1
ATOM 568 O O . LEU A 1 67 ? 20.639 -3.420 -16.716 1.00 85.44 67 LEU A O 1
ATOM 572 N N . ARG A 1 68 ? 20.959 -2.755 -14.595 1.00 83.06 68 ARG A N 1
ATOM 573 C CA . ARG A 1 68 ? 22.388 -2.448 -14.761 1.00 83.06 68 ARG A CA 1
ATOM 574 C C . ARG A 1 68 ? 23.190 -3.682 -15.168 1.00 83.06 68 ARG A C 1
ATOM 576 O O . ARG A 1 68 ? 24.056 -3.580 -16.031 1.00 83.06 68 ARG A O 1
ATOM 583 N N . ARG A 1 69 ? 22.938 -4.839 -14.547 1.00 83.06 69 ARG A N 1
ATOM 584 C CA . ARG A 1 69 ? 23.619 -6.092 -14.907 1.00 83.06 69 ARG A CA 1
ATOM 585 C C . ARG A 1 69 ? 23.297 -6.502 -16.345 1.00 83.06 69 ARG A C 1
ATOM 587 O O . ARG A 1 69 ? 24.211 -6.849 -17.082 1.00 83.06 69 ARG A O 1
ATOM 594 N N . LYS A 1 70 ? 22.029 -6.403 -16.758 1.00 83.44 70 LYS A N 1
ATOM 595 C CA . LYS A 1 70 ? 21.606 -6.675 -18.140 1.00 83.44 70 LYS A CA 1
ATOM 596 C C . LYS A 1 70 ? 22.335 -5.777 -19.139 1.00 83.44 70 LYS A C 1
ATOM 598 O O . LYS A 1 70 ? 22.852 -6.287 -20.123 1.00 83.44 70 LYS A O 1
ATOM 603 N N . HIS A 1 71 ? 22.459 -4.483 -18.841 1.00 81.12 71 HIS A N 1
ATOM 604 C CA . HIS A 1 71 ? 23.179 -3.535 -19.696 1.00 81.12 71 HIS A CA 1
ATOM 605 C C . HIS A 1 71 ? 24.699 -3.777 -19.735 1.00 81.12 71 HIS A C 1
ATOM 607 O O . HIS A 1 71 ? 25.321 -3.586 -20.771 1.00 81.12 71 HIS A O 1
ATOM 613 N N . LYS A 1 72 ? 25.326 -4.168 -18.615 1.00 79.12 72 LYS A N 1
ATOM 614 C CA . LYS A 1 72 ? 26.786 -4.382 -18.549 1.00 79.12 72 LYS A CA 1
ATOM 615 C C . LYS A 1 72 ? 27.241 -5.704 -19.160 1.00 79.12 72 LYS A C 1
ATOM 617 O O . LYS A 1 72 ? 28.305 -5.754 -19.757 1.00 79.12 72 LYS A O 1
ATOM 622 N N . THR A 1 73 ? 26.486 -6.773 -18.935 1.00 76.88 73 THR A N 1
ATOM 623 C CA . THR A 1 73 ? 26.916 -8.146 -19.250 1.00 76.88 73 THR A CA 1
ATOM 624 C C . THR A 1 73 ? 26.202 -8.705 -20.483 1.00 76.88 73 THR A C 1
ATOM 626 O O . THR A 1 73 ? 26.496 -9.819 -20.895 1.00 76.88 73 THR A O 1
ATOM 629 N N . GLY A 1 74 ? 25.221 -7.985 -21.047 1.00 69.00 74 GLY A N 1
ATOM 630 C CA . GLY A 1 74 ? 24.405 -8.477 -22.165 1.00 69.00 74 GLY A CA 1
ATOM 631 C C . GLY A 1 74 ? 23.585 -9.726 -21.820 1.00 69.00 74 GLY A C 1
ATOM 632 O O . GLY A 1 74 ? 23.156 -10.452 -22.709 1.00 69.00 74 GLY A O 1
ATOM 633 N N . ALA A 1 75 ? 23.393 -10.012 -20.526 1.00 69.88 75 ALA A N 1
ATOM 634 C CA . ALA A 1 75 ? 22.777 -11.252 -20.070 1.00 69.88 75 ALA A CA 1
ATOM 635 C C . ALA A 1 75 ? 21.353 -11.401 -20.634 1.00 69.88 75 ALA A C 1
ATOM 637 O O . ALA A 1 75 ? 20.491 -10.548 -20.405 1.00 69.88 75 ALA A O 1
ATOM 638 N N . ALA A 1 76 ? 21.113 -12.513 -21.331 1.00 61.06 76 ALA A N 1
ATOM 639 C CA . ALA A 1 76 ? 19.907 -12.731 -22.126 1.00 61.06 76 ALA A CA 1
ATOM 640 C C . ALA A 1 76 ? 18.614 -12.885 -21.301 1.00 61.06 76 ALA A C 1
ATOM 642 O O . ALA A 1 76 ? 17.532 -12.629 -21.819 1.00 61.06 76 ALA A O 1
ATOM 643 N N . SER A 1 77 ? 18.688 -13.271 -20.019 1.00 71.62 77 SER A N 1
ATOM 644 C CA . SER A 1 77 ? 17.485 -13.532 -19.216 1.00 71.62 77 SER A CA 1
ATOM 645 C C . SER A 1 77 ? 17.624 -13.125 -17.747 1.00 71.62 77 SER A C 1
ATOM 647 O O . SER A 1 77 ? 18.605 -13.442 -17.070 1.00 71.62 77 SER A O 1
ATOM 649 N N . ILE A 1 78 ? 16.611 -12.417 -17.239 1.00 81.94 78 ILE A N 1
ATOM 650 C CA . ILE A 1 78 ? 16.456 -12.075 -15.822 1.00 81.94 78 ILE A CA 1
ATOM 651 C C . ILE A 1 78 ? 15.351 -12.964 -15.248 1.00 81.94 78 ILE A C 1
ATOM 653 O O . ILE A 1 78 ? 14.187 -12.799 -15.587 1.00 81.94 78 ILE A O 1
ATOM 657 N N . LYS A 1 79 ? 15.707 -13.870 -14.332 1.00 83.81 79 LYS A N 1
ATOM 658 C CA . LYS A 1 79 ? 14.786 -14.837 -13.701 1.00 83.81 79 LYS A CA 1
ATOM 659 C C . LYS A 1 79 ? 13.927 -14.257 -12.562 1.00 83.81 79 LYS A C 1
ATOM 661 O O . LYS A 1 79 ? 13.505 -14.992 -11.679 1.00 83.81 79 LYS A O 1
ATOM 666 N N . TRP A 1 80 ? 13.725 -12.941 -12.513 1.00 89.62 80 TRP A N 1
ATOM 667 C CA . TRP A 1 80 ? 12.997 -12.306 -11.411 1.00 89.62 80 TRP A CA 1
ATOM 668 C C . TRP A 1 80 ? 11.534 -12.060 -11.811 1.00 89.62 80 TRP A C 1
ATOM 670 O O . TRP A 1 80 ? 11.318 -11.287 -12.746 1.00 89.62 80 TRP A O 1
ATOM 680 N N . PRO A 1 81 ? 10.540 -12.665 -11.126 1.00 89.06 81 PRO A N 1
ATOM 681 C CA . PRO A 1 81 ? 9.137 -12.638 -11.562 1.00 89.06 81 PRO A CA 1
ATOM 682 C C . PRO A 1 81 ? 8.562 -11.228 -11.728 1.00 89.06 81 PRO A C 1
ATOM 684 O O . PRO A 1 81 ? 7.779 -10.967 -12.635 1.00 89.06 81 PRO A O 1
ATOM 687 N N . TYR A 1 82 ? 9.004 -10.292 -10.888 1.00 90.19 82 TYR A N 1
ATOM 688 C CA . TYR A 1 82 ? 8.516 -8.913 -10.887 1.00 90.19 82 TYR A CA 1
ATOM 689 C C . TYR A 1 82 ? 9.289 -7.989 -11.836 1.00 90.19 82 TYR A C 1
ATOM 691 O O . TYR A 1 82 ? 9.028 -6.788 -11.860 1.00 90.19 82 TYR A O 1
ATOM 699 N N . PHE A 1 83 ? 10.260 -8.507 -12.601 1.00 87.62 83 PHE A N 1
ATOM 700 C CA . PHE A 1 83 ? 11.109 -7.670 -13.449 1.00 87.62 83 PHE A CA 1
ATOM 701 C C . PHE A 1 83 ? 10.305 -6.934 -14.517 1.00 87.62 83 PHE A C 1
ATOM 703 O O . PHE A 1 83 ? 10.473 -5.728 -14.653 1.00 87.62 83 PHE A O 1
ATOM 710 N N . ASN A 1 84 ? 9.426 -7.638 -15.235 1.00 86.81 84 ASN A N 1
ATOM 711 C CA . ASN A 1 84 ? 8.630 -7.043 -16.310 1.00 86.81 84 ASN A CA 1
ATOM 712 C C . ASN A 1 84 ? 7.610 -6.040 -15.758 1.00 86.81 84 ASN A C 1
ATOM 714 O O . ASN A 1 84 ? 7.564 -4.916 -16.236 1.00 86.81 84 ASN A O 1
ATOM 718 N N . LEU A 1 85 ? 6.898 -6.396 -14.681 1.00 88.06 85 LEU A N 1
ATOM 719 C CA . LEU A 1 85 ? 5.974 -5.482 -13.997 1.00 88.06 85 LEU A CA 1
ATOM 720 C C . LEU A 1 85 ? 6.683 -4.198 -13.562 1.00 88.06 85 LEU A C 1
ATOM 722 O O . LEU A 1 85 ? 6.236 -3.096 -13.854 1.00 88.06 85 LEU A O 1
ATOM 726 N N . MET A 1 86 ? 7.839 -4.331 -12.910 1.00 89.38 86 MET A N 1
ATOM 727 C CA . MET A 1 86 ? 8.607 -3.170 -12.480 1.00 89.38 86 MET A CA 1
ATOM 728 C C . MET A 1 86 ? 9.175 -2.387 -13.669 1.00 89.38 86 MET A C 1
ATOM 730 O O . MET A 1 86 ? 9.234 -1.164 -13.613 1.00 89.38 86 MET A O 1
ATOM 734 N N . HIS A 1 87 ? 9.573 -3.064 -14.749 1.00 86.50 87 HIS A N 1
ATOM 735 C CA . HIS A 1 87 ? 10.005 -2.418 -15.986 1.00 86.50 87 HIS A CA 1
ATOM 736 C C . HIS A 1 87 ? 8.882 -1.582 -16.596 1.00 86.50 87 HIS A C 1
ATOM 738 O O . HIS A 1 87 ? 9.130 -0.449 -16.989 1.00 86.50 87 HIS A O 1
ATOM 744 N N . ASP A 1 88 ? 7.652 -2.088 -16.608 1.00 87.06 88 ASP A N 1
ATOM 745 C CA . ASP A 1 88 ? 6.487 -1.381 -17.133 1.00 87.06 88 ASP A CA 1
ATOM 746 C C . ASP A 1 88 ? 6.073 -0.188 -16.267 1.00 87.06 88 ASP A C 1
ATOM 748 O O . ASP A 1 88 ? 5.771 0.881 -16.796 1.00 87.06 88 ASP A O 1
ATOM 752 N N . ILE A 1 89 ? 6.162 -0.328 -14.945 1.00 87.44 89 ILE A N 1
ATOM 753 C CA . ILE A 1 89 ? 5.909 0.767 -13.999 1.00 87.44 89 ILE A CA 1
ATOM 754 C C . ILE A 1 89 ? 6.963 1.864 -14.140 1.00 87.44 89 ILE A C 1
ATOM 756 O O . ILE A 1 89 ? 6.682 3.047 -13.958 1.00 87.44 89 ILE A O 1
ATOM 760 N N . LEU A 1 90 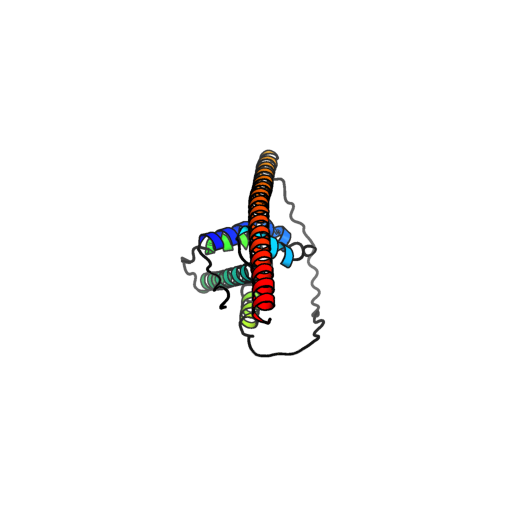? 8.207 1.500 -14.436 1.00 84.00 90 LEU A N 1
ATOM 761 C CA . LEU A 1 90 ? 9.343 2.413 -14.384 1.00 84.00 90 LEU A CA 1
ATOM 762 C C . LEU A 1 90 ? 9.809 2.905 -15.762 1.00 84.00 90 LEU A C 1
ATOM 764 O O . LEU A 1 90 ? 10.528 3.903 -15.833 1.00 84.00 90 LEU A O 1
ATOM 768 N N . LYS A 1 91 ? 9.392 2.279 -16.868 1.00 73.62 91 LYS A N 1
ATOM 769 C CA . LYS A 1 91 ? 9.683 2.779 -18.219 1.00 73.62 91 LYS A CA 1
ATOM 770 C C . LYS A 1 91 ? 9.093 4.186 -18.381 1.00 73.62 91 LYS A C 1
ATOM 772 O O . LYS A 1 91 ? 7.972 4.468 -17.956 1.00 73.62 91 LYS A O 1
ATOM 777 N N . GLY A 1 92 ? 9.893 5.098 -18.933 1.00 62.38 92 GLY A N 1
ATOM 778 C CA . GLY A 1 92 ? 9.526 6.509 -19.099 1.00 62.38 92 GLY A CA 1
ATOM 779 C C . GLY A 1 92 ? 9.650 7.378 -17.840 1.00 62.38 92 GLY A C 1
ATOM 780 O O . GLY A 1 92 ? 9.258 8.542 -17.866 1.00 62.38 92 GLY A O 1
ATOM 781 N N . ASP A 1 93 ? 10.177 6.862 -16.725 1.00 65.56 93 ASP A N 1
ATOM 782 C CA . ASP A 1 93 ? 10.511 7.697 -15.569 1.00 65.56 93 ASP A CA 1
ATOM 783 C C . ASP A 1 93 ? 11.926 8.278 -15.736 1.00 65.56 93 ASP A C 1
ATOM 785 O O . ASP A 1 93 ? 12.931 7.607 -15.501 1.00 65.56 93 ASP A O 1
ATOM 789 N N . VAL A 1 94 ? 11.997 9.543 -16.167 1.00 51.91 94 VAL A N 1
ATOM 790 C CA . VAL A 1 94 ? 13.236 10.282 -16.509 1.00 51.91 94 VAL A CA 1
ATOM 791 C C . VAL A 1 94 ? 14.240 10.339 -15.344 1.00 51.91 94 VAL A C 1
ATOM 793 O O . VAL A 1 94 ? 15.436 10.521 -15.539 1.00 51.91 94 VAL A O 1
ATOM 796 N N . ASN A 1 95 ? 13.758 10.123 -14.116 1.00 53.28 95 ASN A N 1
ATOM 797 C CA . ASN A 1 95 ? 14.5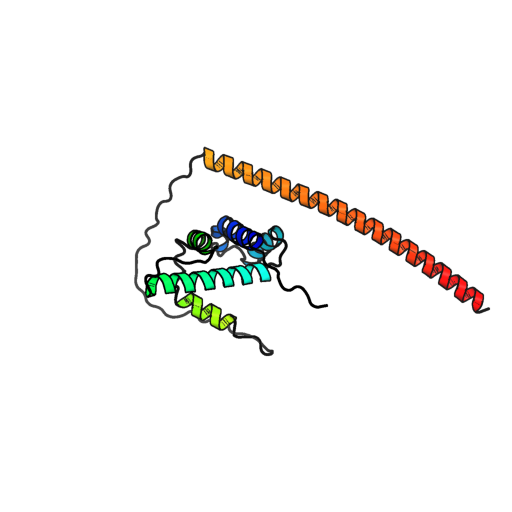45 10.133 -12.884 1.00 53.28 95 ASN A CA 1
ATOM 798 C C . ASN A 1 95 ? 15.210 8.791 -12.533 1.00 53.28 95 ASN A C 1
ATOM 800 O O . ASN A 1 95 ? 15.849 8.670 -11.481 1.00 53.28 95 ASN A O 1
ATOM 804 N N . ILE A 1 96 ? 15.090 7.759 -13.369 1.00 58.53 96 ILE A N 1
ATOM 805 C CA . ILE A 1 96 ? 15.814 6.504 -13.150 1.00 58.53 96 ILE A CA 1
ATOM 806 C C . ILE A 1 96 ? 17.219 6.662 -13.712 1.00 58.53 96 ILE A C 1
ATOM 808 O O . ILE A 1 96 ? 17.538 6.170 -14.787 1.00 58.53 96 ILE A O 1
ATOM 812 N N . ASN A 1 97 ? 18.086 7.319 -12.943 1.00 58.56 97 ASN A N 1
ATOM 813 C CA . ASN A 1 97 ? 19.519 7.117 -13.082 1.00 58.56 97 ASN A CA 1
ATOM 814 C C . ASN A 1 97 ? 19.899 5.858 -12.275 1.00 58.56 97 ASN A C 1
ATOM 816 O O . ASN A 1 97 ? 19.904 5.908 -11.035 1.00 58.56 97 ASN A O 1
ATOM 820 N N . PRO A 1 98 ? 20.246 4.732 -12.934 1.00 56.97 98 PRO A N 1
ATOM 821 C CA . PRO A 1 98 ? 20.584 3.481 -12.256 1.00 56.97 98 PRO A CA 1
ATOM 822 C C . PRO A 1 98 ? 21.768 3.618 -11.285 1.00 56.97 98 PRO A C 1
ATOM 824 O O . PRO A 1 98 ? 21.912 2.822 -10.356 1.00 56.97 98 PRO A O 1
ATOM 827 N N . VAL A 1 99 ? 22.626 4.621 -11.497 1.00 55.12 99 VAL A N 1
ATOM 828 C CA . VAL A 1 99 ? 23.843 4.866 -10.715 1.00 55.12 99 VAL A CA 1
ATOM 829 C C . VAL A 1 99 ? 23.551 5.690 -9.458 1.00 55.12 99 VAL A C 1
ATOM 831 O O . VAL A 1 99 ? 24.058 5.362 -8.385 1.00 55.12 99 VAL A O 1
ATOM 834 N N . GLY A 1 100 ? 22.712 6.725 -9.559 1.00 56.91 100 GLY A N 1
ATOM 835 C CA . GLY A 1 100 ? 22.396 7.624 -8.440 1.00 56.91 100 GLY A CA 1
ATOM 836 C C . GLY A 1 100 ? 21.454 7.0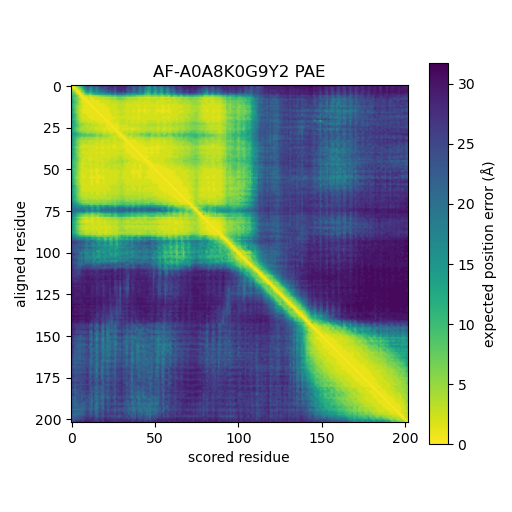09 -7.400 1.00 56.91 100 GLY A C 1
ATOM 837 O O . GLY A 1 100 ? 21.637 7.198 -6.196 1.00 56.91 100 GLY A O 1
ATOM 838 N N . TYR A 1 101 ? 20.473 6.219 -7.846 1.00 59.28 101 TYR A N 1
ATOM 839 C CA . TYR A 1 101 ? 19.492 5.599 -6.951 1.00 59.28 101 TYR A CA 1
ATOM 840 C C . TYR A 1 101 ? 20.131 4.576 -6.001 1.00 59.28 101 TYR A C 1
ATOM 842 O O . TYR A 1 101 ? 19.828 4.557 -4.809 1.00 59.28 101 TYR A O 1
ATOM 850 N N . LEU A 1 102 ? 21.051 3.748 -6.510 1.00 55.06 102 LEU A N 1
ATOM 851 C CA . LEU A 1 102 ? 21.656 2.678 -5.720 1.00 55.06 102 LEU A CA 1
ATOM 852 C C . LEU A 1 102 ? 22.522 3.222 -4.577 1.00 55.06 102 LEU A C 1
ATOM 854 O O . LEU A 1 102 ? 22.422 2.699 -3.473 1.00 55.06 102 LEU A O 1
ATOM 858 N N . LYS A 1 103 ? 23.287 4.301 -4.816 1.00 54.88 103 LYS A N 1
ATOM 859 C CA . LYS A 1 103 ? 24.080 4.981 -3.775 1.00 54.88 103 LYS A CA 1
ATOM 860 C C . LYS A 1 103 ? 23.195 5.478 -2.626 1.00 54.88 103 LYS A C 1
ATOM 862 O O . LYS A 1 103 ? 23.525 5.274 -1.466 1.00 54.88 103 LYS A O 1
ATOM 867 N N . ARG A 1 104 ? 22.035 6.061 -2.946 1.00 56.75 104 ARG A N 1
ATOM 868 C CA . ARG A 1 104 ? 21.080 6.564 -1.946 1.00 56.75 104 ARG A CA 1
ATOM 869 C C . ARG A 1 104 ? 20.457 5.436 -1.121 1.00 56.75 104 ARG A C 1
ATOM 871 O O . ARG A 1 104 ? 20.347 5.561 0.092 1.00 56.75 104 ARG A O 1
ATOM 878 N N . VAL A 1 105 ? 20.064 4.330 -1.760 1.00 53.19 105 VAL A N 1
ATOM 879 C CA . VAL A 1 105 ? 19.451 3.187 -1.059 1.00 53.19 105 VAL A CA 1
ATOM 880 C C . VAL A 1 105 ? 20.449 2.497 -0.132 1.00 53.19 105 VAL A C 1
ATOM 882 O O . VAL A 1 105 ? 20.082 2.183 0.994 1.00 53.19 105 VAL A O 1
ATOM 885 N N . THR A 1 106 ? 21.707 2.324 -0.555 1.00 50.88 106 THR A N 1
ATOM 886 C CA . THR A 1 106 ? 22.751 1.727 0.294 1.00 50.88 106 THR A CA 1
ATOM 887 C C . THR A 1 106 ? 23.071 2.580 1.518 1.00 50.88 106 THR A C 1
ATOM 889 O O . THR A 1 106 ? 23.278 2.027 2.594 1.00 50.88 106 THR A O 1
ATOM 892 N N . SER A 1 107 ? 23.045 3.910 1.381 1.00 48.72 107 SER A N 1
ATOM 893 C CA . SER A 1 107 ? 23.228 4.833 2.506 1.00 48.72 107 SER A CA 1
ATOM 894 C C . SER A 1 107 ? 22.062 4.789 3.502 1.00 48.72 107 SER A C 1
ATOM 896 O O . SER A 1 107 ? 22.295 4.884 4.698 1.00 48.72 107 SER A O 1
ATOM 898 N N . ILE A 1 108 ? 20.822 4.582 3.039 1.00 47.38 108 ILE A N 1
ATOM 899 C CA . ILE A 1 108 ? 19.634 4.494 3.913 1.00 47.38 108 ILE A CA 1
ATOM 900 C C . ILE A 1 108 ? 19.589 3.167 4.688 1.00 47.38 108 ILE A C 1
ATOM 902 O O . ILE A 1 108 ? 19.126 3.135 5.821 1.00 47.38 108 ILE A O 1
ATOM 906 N N . THR A 1 109 ? 20.073 2.067 4.107 1.00 39.53 109 THR A N 1
ATOM 907 C CA . THR A 1 109 ? 20.102 0.756 4.782 1.00 39.53 109 THR A CA 1
ATOM 908 C C . THR A 1 109 ? 21.245 0.587 5.787 1.00 39.53 109 THR A C 1
ATOM 910 O O . THR A 1 109 ? 21.249 -0.402 6.509 1.00 39.53 109 THR A O 1
ATOM 913 N N . SER A 1 110 ? 22.207 1.516 5.841 1.00 39.44 110 SER A N 1
ATOM 914 C CA . SER A 1 110 ? 23.403 1.402 6.694 1.00 39.44 110 SER A CA 1
ATOM 915 C C . SER A 1 110 ? 23.308 2.145 8.033 1.00 39.44 110 SER A C 1
ATOM 917 O O . SER A 1 110 ? 24.309 2.239 8.738 1.00 39.44 110 SER A O 1
ATOM 919 N N . VAL A 1 111 ? 22.141 2.670 8.409 1.00 31.28 111 VAL A N 1
ATOM 920 C CA . VAL A 1 111 ? 21.960 3.377 9.685 1.00 31.28 111 VAL A CA 1
ATOM 921 C C . VAL A 1 111 ? 20.869 2.707 10.505 1.00 31.28 111 VAL A C 1
ATOM 923 O O . VAL A 1 111 ? 19.687 2.968 10.327 1.00 31.28 111 VAL A O 1
ATOM 926 N N . ASN A 1 112 ? 21.314 1.845 11.415 1.00 36.47 112 ASN A N 1
ATOM 927 C CA . ASN A 1 112 ? 20.690 1.621 12.712 1.00 36.47 112 ASN A CA 1
ATOM 928 C C . ASN A 1 112 ? 21.821 1.567 13.750 1.00 36.47 112 ASN A C 1
ATOM 930 O O . ASN A 1 112 ? 22.337 0.498 14.058 1.00 36.47 112 ASN A O 1
ATOM 934 N N . SER A 1 113 ? 22.226 2.732 14.261 1.00 33.34 113 SER A N 1
ATOM 935 C CA . SER A 1 113 ? 22.844 2.854 15.584 1.00 33.34 113 SER A CA 1
ATOM 936 C C . SER A 1 113 ? 22.670 4.280 16.119 1.00 33.34 113 SER A C 1
ATOM 938 O O . SER A 1 113 ? 23.176 5.226 15.526 1.00 33.34 113 SER A O 1
ATOM 940 N N . SER A 1 114 ? 21.952 4.367 17.245 1.00 29.83 114 SER A N 1
ATOM 941 C CA . SER A 1 114 ? 21.992 5.382 18.318 1.00 29.83 114 SER A CA 1
ATOM 942 C C . SER A 1 114 ? 21.790 6.881 18.005 1.00 29.83 114 SER A C 1
ATOM 944 O O . SER A 1 114 ? 22.683 7.534 17.491 1.00 29.83 114 SER A O 1
ATOM 946 N N . TYR A 1 115 ? 20.639 7.393 18.471 1.00 27.17 115 TYR A N 1
ATOM 947 C CA . TYR A 1 115 ? 20.358 8.675 19.160 1.00 27.17 115 TYR A CA 1
ATOM 948 C C . TYR A 1 115 ? 21.010 10.027 18.739 1.00 27.17 115 TYR A C 1
ATOM 950 O O . TYR A 1 115 ? 22.216 10.151 18.590 1.00 27.17 115 TYR A O 1
ATOM 958 N N . VAL A 1 116 ? 20.125 11.041 18.788 1.00 30.73 116 VAL A N 1
ATOM 959 C CA . VAL A 1 116 ? 20.207 12.524 18.896 1.00 30.73 116 VAL A CA 1
ATOM 960 C C . VAL A 1 116 ? 20.450 13.463 17.693 1.00 30.73 116 VAL A C 1
ATOM 962 O O . VAL A 1 116 ? 21.528 13.564 17.131 1.00 30.73 116 VAL A O 1
ATOM 965 N N . ASP A 1 117 ? 19.392 14.266 17.503 1.00 29.22 117 ASP A N 1
ATOM 966 C CA . ASP A 1 117 ? 19.280 15.723 17.310 1.00 29.22 117 ASP A CA 1
ATOM 967 C C . ASP A 1 117 ? 19.514 16.438 15.960 1.00 29.22 117 ASP A C 1
ATOM 969 O O . ASP A 1 117 ? 20.553 16.351 15.321 1.00 29.22 117 ASP A O 1
ATOM 973 N N . LYS A 1 118 ? 18.459 17.218 15.653 1.00 34.50 118 LYS A N 1
ATOM 974 C CA . LYS A 1 118 ? 18.339 18.595 15.133 1.00 34.50 118 LYS A CA 1
ATOM 975 C C . LYS A 1 118 ? 19.111 19.060 13.898 1.00 34.50 118 LYS A C 1
ATOM 977 O O . LYS A 1 118 ? 20.320 18.959 13.789 1.00 34.50 118 LYS A O 1
ATOM 982 N N . ASP A 1 119 ? 18.319 19.734 13.062 1.00 36.44 119 ASP A N 1
ATOM 983 C CA . ASP A 1 119 ? 18.691 20.744 12.077 1.00 36.44 119 ASP A CA 1
ATOM 984 C C . ASP A 1 119 ? 19.802 20.379 11.093 1.00 36.44 119 ASP A C 1
ATOM 986 O O . ASP A 1 119 ? 20.995 20.540 11.328 1.00 36.44 119 ASP A O 1
ATOM 990 N N . THR A 1 120 ? 19.387 20.040 9.874 1.00 35.75 120 THR A N 1
ATOM 991 C CA . THR A 1 120 ? 20.167 20.438 8.700 1.00 35.75 120 THR A CA 1
ATOM 992 C C . THR A 1 120 ? 19.207 20.792 7.576 1.00 35.75 120 THR A C 1
ATOM 994 O O . THR A 1 120 ? 18.794 19.976 6.750 1.00 35.75 120 THR A O 1
ATOM 997 N N . SER A 1 121 ? 18.793 22.053 7.626 1.00 32.75 121 SER A N 1
ATOM 998 C CA . SER A 1 121 ? 18.331 22.819 6.484 1.00 32.75 121 SER A CA 1
ATOM 999 C C . SER A 1 121 ? 19.333 22.738 5.327 1.00 32.75 121 SER A C 1
ATOM 1001 O O . SER A 1 121 ? 20.528 22.568 5.533 1.00 32.75 121 SER A O 1
ATOM 1003 N N . MET A 1 122 ? 18.794 22.909 4.117 1.00 28.97 122 MET A N 1
ATOM 1004 C CA . MET A 1 122 ? 19.468 23.430 2.924 1.00 28.97 122 MET A CA 1
ATOM 1005 C C . MET A 1 122 ? 20.818 22.819 2.546 1.00 28.97 122 MET A C 1
ATOM 1007 O O . MET A 1 122 ? 21.825 23.176 3.127 1.00 28.97 122 MET A O 1
ATOM 1011 N N . LEU A 1 123 ? 20.861 22.119 1.408 1.00 28.89 123 LEU A N 1
ATOM 1012 C CA . LEU A 1 123 ? 21.841 22.440 0.363 1.00 28.89 123 LEU A CA 1
ATOM 1013 C C . LEU A 1 123 ? 21.228 22.163 -1.018 1.00 28.89 123 LEU A C 1
ATOM 1015 O O . LEU A 1 123 ? 21.319 21.070 -1.576 1.00 28.89 123 LEU A O 1
ATOM 1019 N N . ILE A 1 124 ? 20.581 23.202 -1.550 1.00 32.97 124 ILE A N 1
ATOM 1020 C CA . ILE A 1 124 ? 20.528 23.485 -2.983 1.00 32.97 124 ILE A CA 1
ATOM 1021 C C . ILE A 1 124 ? 21.744 24.370 -3.254 1.00 32.97 124 ILE A C 1
ATOM 1023 O O . ILE A 1 124 ? 21.842 25.438 -2.657 1.00 32.97 124 ILE A O 1
ATOM 1027 N N . ASN A 1 125 ? 22.664 23.916 -4.104 1.00 29.50 125 ASN A N 1
ATOM 1028 C CA . ASN A 1 125 ? 23.301 24.743 -5.131 1.00 29.50 125 ASN A CA 1
ATOM 1029 C C . ASN A 1 125 ? 24.317 23.924 -5.926 1.00 29.50 125 ASN A C 1
ATOM 1031 O O . ASN A 1 125 ? 25.231 23.322 -5.371 1.00 29.50 125 ASN A O 1
ATOM 1035 N N . THR A 1 126 ? 24.173 23.955 -7.245 1.00 23.98 126 THR A N 1
ATOM 1036 C CA . THR A 1 126 ? 25.280 24.239 -8.166 1.00 23.98 126 THR A CA 1
ATOM 1037 C C . THR A 1 126 ? 24.675 24.534 -9.529 1.00 23.98 126 THR A C 1
ATOM 1039 O O . THR A 1 126 ? 24.142 23.659 -10.208 1.00 23.98 126 THR A O 1
ATOM 1042 N N . SER A 1 127 ? 24.717 25.816 -9.874 1.00 30.75 127 SER A N 1
ATOM 1043 C CA . SER A 1 127 ? 24.420 26.361 -11.186 1.00 30.75 127 SER A CA 1
ATOM 1044 C C . SER A 1 127 ? 25.289 25.694 -12.245 1.00 30.75 127 SER A C 1
ATOM 1046 O O . SER A 1 127 ? 26.511 25.699 -12.138 1.00 30.75 127 SER A O 1
ATOM 1048 N N . THR A 1 128 ? 24.655 25.180 -13.291 1.00 27.34 128 THR A N 1
ATOM 1049 C CA . THR A 1 128 ? 25.193 25.267 -14.650 1.00 27.34 128 THR A CA 1
ATOM 1050 C C . THR A 1 128 ? 24.019 25.639 -15.541 1.00 27.34 128 THR A C 1
ATOM 1052 O O . THR A 1 128 ? 23.064 24.883 -15.704 1.00 27.34 128 THR A O 1
ATOM 1055 N N . GLU A 1 129 ? 24.047 26.887 -15.994 1.00 33.47 129 GLU A N 1
ATOM 1056 C CA . GLU A 1 129 ? 23.171 27.400 -17.030 1.00 33.47 129 GLU A CA 1
ATOM 1057 C C . GLU A 1 129 ? 23.553 26.720 -18.343 1.00 33.47 129 GLU A C 1
ATOM 1059 O O . GLU A 1 129 ? 24.586 27.032 -18.922 1.00 33.47 129 GLU A O 1
ATOM 1064 N N . GLU A 1 130 ? 22.706 25.817 -18.826 1.00 28.64 130 GLU A N 1
ATOM 1065 C CA . GLU A 1 130 ? 22.554 25.606 -20.260 1.00 28.64 130 GLU A CA 1
ATOM 1066 C C . GLU A 1 130 ? 21.066 25.599 -20.596 1.00 28.64 130 GLU A C 1
ATOM 1068 O O . GLU A 1 130 ? 20.269 24.757 -20.177 1.00 28.64 130 GLU A O 1
ATOM 1073 N N . THR A 1 131 ? 20.698 26.632 -21.335 1.00 42.34 131 THR A N 1
ATOM 1074 C CA . THR A 1 131 ? 19.419 26.845 -21.983 1.00 42.34 131 THR A CA 1
ATOM 1075 C C . THR A 1 131 ? 19.135 25.708 -22.965 1.00 42.34 131 THR A C 1
ATOM 1077 O O . THR A 1 131 ? 19.715 25.649 -24.046 1.00 42.34 131 THR A O 1
ATOM 1080 N N . PHE A 1 132 ? 18.172 24.838 -22.645 1.00 27.78 132 PHE A N 1
ATOM 1081 C CA . PHE A 1 132 ? 17.498 24.037 -23.666 1.00 27.78 132 PHE A CA 1
ATOM 1082 C C . PHE A 1 132 ? 15.982 24.193 -23.576 1.00 27.78 132 PHE A C 1
ATOM 1084 O O . PHE A 1 132 ? 15.343 24.037 -22.538 1.00 27.78 132 PHE A O 1
ATOM 1091 N N . ARG A 1 133 ? 15.447 24.602 -24.718 1.00 31.25 133 ARG A N 1
ATOM 1092 C CA . ARG A 1 133 ? 14.101 25.090 -24.986 1.00 31.25 133 ARG A CA 1
ATOM 1093 C C . ARG A 1 133 ? 13.050 24.021 -24.663 1.00 31.25 133 ARG A C 1
ATOM 1095 O O . ARG A 1 133 ? 13.165 22.882 -25.107 1.00 31.25 133 ARG A O 1
ATOM 1102 N N . ALA A 1 134 ? 12.004 24.410 -23.935 1.00 33.06 134 ALA A N 1
ATOM 1103 C CA . ALA A 1 134 ? 10.833 23.576 -23.696 1.00 33.06 134 ALA A CA 1
ATOM 1104 C C . ALA A 1 134 ? 10.191 23.155 -25.029 1.00 33.06 134 ALA A C 1
ATOM 1106 O O . ALA A 1 134 ? 9.838 23.998 -25.851 1.00 33.06 134 ALA A O 1
ATOM 1107 N N . SER A 1 135 ? 10.031 21.850 -25.232 1.00 33.59 135 SER A N 1
ATOM 1108 C CA . SER A 1 135 ? 9.100 21.289 -26.210 1.00 33.59 135 SER A CA 1
ATOM 1109 C C . SER A 1 135 ? 8.176 20.346 -25.455 1.00 33.59 135 SER A C 1
ATOM 1111 O O . SER A 1 135 ? 8.606 19.306 -24.959 1.00 33.59 135 SER A O 1
ATOM 1113 N N . ALA A 1 136 ? 6.922 20.762 -25.302 1.00 34.88 136 ALA A N 1
ATOM 1114 C CA . ALA A 1 136 ? 5.857 19.917 -24.790 1.00 34.88 136 ALA A CA 1
ATOM 1115 C C . ALA A 1 136 ? 5.538 18.840 -25.840 1.00 34.88 136 ALA A C 1
ATOM 1117 O O . ALA A 1 136 ? 5.297 19.206 -26.992 1.00 34.88 136 ALA A O 1
ATOM 1118 N N . PRO A 1 137 ? 5.529 17.539 -25.498 1.00 40.78 137 PRO A N 1
ATOM 1119 C CA . PRO A 1 137 ? 4.939 16.544 -26.365 1.00 40.78 137 PRO A CA 1
ATOM 1120 C C . PRO A 1 137 ? 3.433 16.484 -26.102 1.00 40.78 137 PRO A C 1
ATOM 1122 O O . PRO A 1 137 ? 2.970 16.271 -24.981 1.00 40.78 137 PRO A O 1
ATOM 1125 N N . ASP A 1 138 ? 2.711 16.704 -27.187 1.00 41.34 138 ASP A N 1
ATOM 1126 C CA . ASP A 1 138 ? 1.279 16.544 -27.372 1.00 41.34 138 ASP A CA 1
ATOM 1127 C C . ASP A 1 138 ? 0.836 15.106 -27.023 1.00 41.34 138 ASP A C 1
ATOM 1129 O O . ASP A 1 138 ? 1.433 14.134 -27.493 1.00 41.34 138 ASP A O 1
ATOM 1133 N N . TYR A 1 139 ? -0.182 14.951 -26.171 1.00 38.47 139 TYR A N 1
ATOM 1134 C CA . TYR A 1 139 ? -0.810 13.656 -25.871 1.00 38.47 139 TYR A CA 1
ATOM 1135 C C . TYR A 1 139 ? -2.278 13.711 -26.297 1.00 38.47 139 TYR A C 1
ATOM 1137 O O . TYR A 1 139 ? -3.152 14.217 -25.587 1.00 38.47 139 TYR A O 1
ATOM 1145 N N . GLU A 1 140 ? -2.551 13.140 -27.466 1.00 42.97 140 GLU A N 1
ATOM 1146 C CA . GLU A 1 140 ? -3.904 12.870 -27.929 1.00 42.97 140 GLU A CA 1
ATOM 1147 C C . GLU A 1 140 ? -4.515 11.646 -27.210 1.00 42.97 140 GLU A C 1
ATOM 1149 O O . GLU A 1 140 ? -4.045 10.514 -27.301 1.00 42.97 140 GLU A O 1
ATOM 1154 N N . GLY A 1 141 ? -5.620 11.889 -26.499 1.00 37.84 141 GLY A N 1
ATOM 1155 C CA . GLY A 1 141 ? -6.914 11.266 -26.812 1.00 37.84 141 GLY A CA 1
ATOM 1156 C C . GLY A 1 141 ? -7.096 9.743 -26.690 1.00 37.84 141 GLY A C 1
ATOM 1157 O O . GLY A 1 141 ? -7.227 9.046 -27.688 1.00 37.84 141 GLY A O 1
ATOM 1158 N N . GLY A 1 142 ? -7.333 9.223 -25.478 1.00 41.78 142 GLY A N 1
ATOM 1159 C CA . GLY A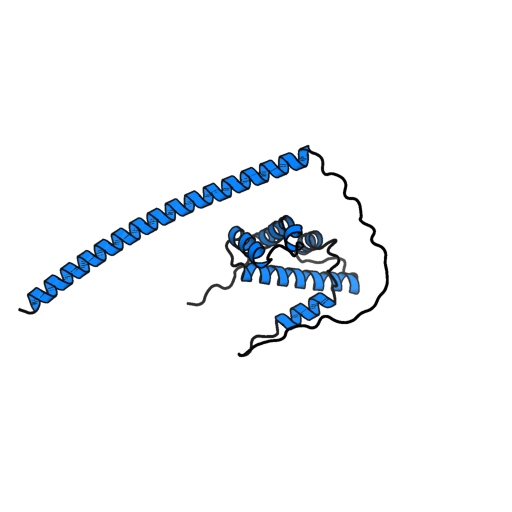 1 142 ? -8.034 7.935 -25.309 1.00 41.78 142 GLY A CA 1
ATOM 1160 C C . GLY A 1 142 ? -9.527 8.028 -25.683 1.00 41.78 142 GLY A C 1
ATOM 1161 O O . GLY A 1 142 ? -10.209 8.961 -25.241 1.00 41.78 142 GLY A O 1
ATOM 1162 N N . THR A 1 143 ? -10.042 7.065 -26.462 1.00 52.75 143 THR A N 1
ATOM 1163 C CA . THR A 1 143 ? -11.421 7.070 -26.994 1.00 52.75 143 THR A CA 1
ATOM 1164 C C . THR A 1 143 ? -12.499 7.136 -25.888 1.00 52.75 143 THR A C 1
ATOM 1166 O O . THR A 1 143 ? -12.300 6.601 -24.787 1.00 52.75 143 THR A O 1
ATOM 1169 N N . PRO A 1 144 ? -13.663 7.776 -26.140 1.00 56.84 144 PRO A N 1
ATOM 1170 C CA . PRO A 1 144 ? -14.714 7.995 -25.133 1.00 56.84 144 PRO A CA 1
ATOM 1171 C C . PRO A 1 144 ? -15.241 6.709 -24.472 1.00 56.84 144 PRO A C 1
ATOM 1173 O O . PRO A 1 144 ? -15.537 6.693 -23.275 1.00 56.84 144 PRO A O 1
ATOM 1176 N N . GLU A 1 145 ? -15.281 5.609 -25.226 1.00 51.50 145 GLU A N 1
ATOM 1177 C CA . GLU A 1 145 ? -15.718 4.282 -24.775 1.00 51.50 145 GLU A CA 1
ATOM 1178 C C . GLU A 1 145 ? -14.832 3.727 -23.642 1.00 51.50 145 GLU A C 1
ATOM 1180 O O . GLU A 1 145 ? -15.315 3.172 -22.650 1.00 51.50 145 GLU A O 1
ATOM 1185 N N . ILE A 1 146 ? -13.512 3.915 -23.763 1.00 49.84 146 ILE A N 1
ATOM 1186 C CA . ILE A 1 146 ? -12.515 3.418 -22.806 1.00 49.84 146 ILE A CA 1
ATOM 1187 C C . ILE A 1 146 ? -12.588 4.220 -21.505 1.00 49.84 146 ILE A C 1
ATOM 1189 O O . ILE A 1 146 ? -12.491 3.646 -20.418 1.00 49.84 146 ILE A O 1
ATOM 1193 N N . LYS A 1 147 ? -12.810 5.537 -21.600 1.00 53.91 147 LYS A N 1
ATOM 1194 C CA . LYS A 1 147 ? -12.993 6.412 -20.431 1.00 53.91 147 LYS A CA 1
ATOM 1195 C C . LYS A 1 147 ? -14.240 6.019 -19.634 1.00 53.91 147 LYS A C 1
ATOM 1197 O O . LYS A 1 147 ? -14.163 5.927 -18.410 1.00 53.91 147 LYS A O 1
ATOM 1202 N N . ARG A 1 148 ? -15.350 5.706 -20.315 1.00 60.88 148 ARG A N 1
ATOM 1203 C CA . ARG A 1 148 ? -16.611 5.300 -19.670 1.00 60.88 148 ARG A CA 1
ATOM 1204 C C . ARG A 1 148 ? -16.485 3.957 -18.947 1.00 60.88 148 ARG A C 1
ATOM 1206 O O . ARG A 1 148 ? -16.762 3.883 -17.756 1.00 60.88 148 ARG A O 1
ATOM 1213 N N . ARG A 1 149 ? -15.916 2.937 -19.604 1.00 62.41 149 ARG A N 1
ATOM 1214 C CA . ARG A 1 149 ? -15.664 1.616 -18.987 1.00 62.41 149 ARG A CA 1
ATOM 1215 C C . ARG A 1 149 ? -14.696 1.669 -17.802 1.00 62.41 149 ARG A C 1
ATOM 1217 O O . ARG A 1 149 ? -14.797 0.852 -16.887 1.00 62.41 149 ARG A O 1
ATOM 1224 N N . LYS A 1 150 ? -13.727 2.590 -17.817 1.00 52.66 150 LYS A N 1
ATOM 1225 C CA . LYS A 1 150 ? -12.846 2.831 -16.664 1.00 52.66 150 LYS A CA 1
ATOM 1226 C C . LYS A 1 150 ? -13.617 3.475 -15.512 1.00 52.66 150 LYS A C 1
ATOM 1228 O O . LYS A 1 150 ? -13.517 2.987 -14.392 1.00 52.66 150 LYS A O 1
ATOM 1233 N N . LEU A 1 151 ? -14.419 4.506 -15.782 1.00 61.72 151 LEU A N 1
ATOM 1234 C CA . LEU A 1 151 ? -15.244 5.172 -14.769 1.00 61.72 151 LEU A CA 1
ATOM 1235 C C . LEU A 1 151 ? -16.239 4.211 -14.100 1.00 61.72 151 LEU A C 1
ATOM 1237 O O . LEU A 1 151 ? -16.380 4.239 -12.880 1.00 61.72 151 LEU A O 1
ATOM 1241 N N . ASP A 1 152 ? -16.871 3.331 -14.876 1.00 74.69 152 ASP A N 1
ATOM 1242 C CA 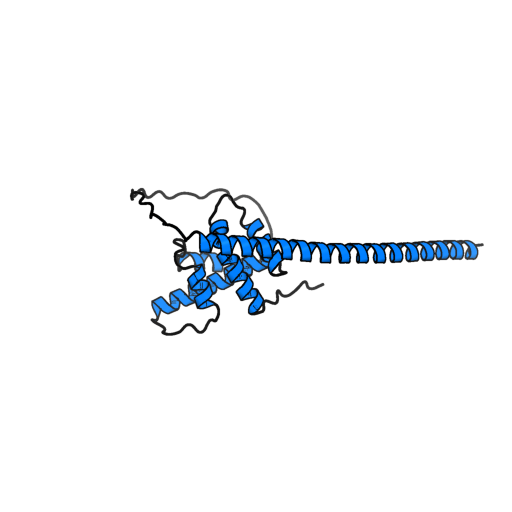. ASP A 1 152 ? -17.809 2.333 -14.350 1.00 74.69 152 ASP A CA 1
ATOM 1243 C C . ASP A 1 152 ? -17.111 1.330 -13.420 1.00 74.69 152 ASP A C 1
ATOM 1245 O O . ASP A 1 152 ? -17.635 1.013 -12.352 1.00 74.69 152 ASP A O 1
ATOM 1249 N N . ARG A 1 153 ? -15.881 0.911 -13.749 1.00 76.06 153 ARG A N 1
ATOM 1250 C CA . ARG A 1 153 ? -15.060 0.085 -12.850 1.00 76.06 153 ARG A CA 1
ATOM 1251 C C . ARG A 1 153 ? -14.672 0.814 -11.564 1.00 76.06 153 ARG A C 1
ATOM 1253 O O . ARG A 1 153 ? -14.750 0.221 -10.493 1.00 76.06 153 ARG A O 1
ATOM 1260 N N . TYR A 1 154 ? -14.314 2.097 -11.638 1.00 54.50 154 TYR A N 1
ATOM 1261 C CA . TYR A 1 154 ? -14.041 2.895 -10.436 1.00 54.50 154 TYR A CA 1
ATOM 1262 C C . TYR A 1 154 ? -15.281 3.059 -9.550 1.00 54.50 154 TYR A C 1
ATOM 1264 O O . TYR A 1 154 ? -15.164 3.001 -8.328 1.00 54.50 154 TYR A O 1
ATOM 1272 N N . ARG A 1 155 ? -16.471 3.225 -10.143 1.00 73.94 155 ARG A N 1
ATOM 1273 C CA . ARG A 1 155 ? -17.737 3.271 -9.395 1.00 73.94 155 ARG A CA 1
ATOM 1274 C C . ARG A 1 155 ? -18.027 1.948 -8.690 1.00 73.94 155 ARG A C 1
ATOM 1276 O O . ARG A 1 155 ? -18.367 1.970 -7.513 1.00 73.94 155 ARG A O 1
ATOM 1283 N N . GLN A 1 156 ? -17.846 0.817 -9.372 1.00 80.69 156 GLN A N 1
ATOM 1284 C CA . GLN A 1 156 ? -18.028 -0.511 -8.774 1.00 80.69 156 GLN A CA 1
ATOM 1285 C C . GLN A 1 156 ? -17.078 -0.735 -7.593 1.00 80.69 156 GLN A C 1
ATOM 1287 O O . GLN A 1 156 ? -17.526 -1.111 -6.513 1.00 80.69 156 GLN A O 1
ATOM 1292 N N . LEU A 1 157 ? -15.793 -0.414 -7.766 1.00 71.12 157 LEU A N 1
ATOM 1293 C CA . LEU A 1 157 ? -14.798 -0.536 -6.701 1.00 71.12 157 LEU A CA 1
ATOM 1294 C C . LEU A 1 157 ? -15.128 0.366 -5.500 1.00 71.12 157 LEU A C 1
ATOM 1296 O O . LEU A 1 157 ? -14.985 -0.050 -4.353 1.00 71.12 157 LEU A O 1
ATOM 1300 N N . ALA A 1 158 ? -15.599 1.593 -5.743 1.00 75.31 158 ALA A N 1
ATOM 1301 C CA . ALA A 1 158 ? -15.996 2.510 -4.677 1.00 75.31 158 ALA A CA 1
ATOM 1302 C C . ALA A 1 158 ? -17.185 1.978 -3.859 1.00 75.31 158 ALA A C 1
ATOM 1304 O O . ALA A 1 158 ? -17.194 2.116 -2.635 1.00 75.31 158 ALA A O 1
ATOM 1305 N N . GLU A 1 159 ? -18.169 1.356 -4.509 1.00 80.62 159 GLU A N 1
ATOM 1306 C CA . GLU A 1 159 ? -19.301 0.737 -3.813 1.00 80.62 159 GLU A CA 1
ATOM 1307 C C . GLU A 1 159 ? -18.891 -0.526 -3.050 1.00 80.62 159 GLU A C 1
ATOM 1309 O O . GLU A 1 159 ? -19.316 -0.712 -1.912 1.00 80.62 159 GLU A O 1
ATOM 1314 N N . GLU A 1 160 ? -17.994 -1.346 -3.601 1.00 82.94 160 GLU A N 1
ATOM 1315 C CA . GLU A 1 160 ? -17.460 -2.518 -2.899 1.00 82.94 160 GLU A CA 1
ATOM 1316 C C . GLU A 1 160 ? -16.682 -2.124 -1.632 1.00 82.94 160 GLU A C 1
ATOM 1318 O O . GLU A 1 160 ? -16.842 -2.744 -0.578 1.00 82.94 160 GLU A O 1
ATOM 1323 N N . ILE A 1 161 ? -15.899 -1.042 -1.698 1.00 69.75 161 ILE A N 1
ATOM 1324 C CA . ILE A 1 161 ? -15.199 -0.482 -0.535 1.00 69.75 161 ILE A CA 1
ATOM 1325 C C . ILE A 1 161 ? -16.198 -0.011 0.529 1.00 69.75 161 ILE A C 1
ATOM 1327 O O . ILE A 1 161 ? -16.039 -0.352 1.702 1.00 69.75 161 ILE A O 1
ATOM 1331 N N . LYS A 1 162 ? -17.241 0.737 0.142 1.00 81.44 162 LYS A N 1
ATOM 1332 C CA . LYS A 1 162 ? -18.289 1.182 1.079 1.00 81.44 162 LYS A CA 1
ATOM 1333 C C . LYS A 1 162 ? -19.022 0.006 1.716 1.00 81.44 162 LYS A C 1
ATOM 1335 O O . LYS A 1 162 ? -19.299 0.028 2.911 1.00 81.44 162 LYS A O 1
ATOM 1340 N N . GLU A 1 163 ? -19.327 -1.024 0.938 1.00 87.00 163 GLU A N 1
ATOM 1341 C CA . GLU A 1 163 ? -20.029 -2.209 1.423 1.00 87.00 163 GLU A CA 1
ATOM 1342 C C . GLU A 1 163 ? -19.160 -3.017 2.394 1.00 87.00 163 GLU A C 1
ATOM 1344 O O . GLU A 1 163 ? -19.611 -3.419 3.469 1.00 87.00 163 GLU A O 1
ATOM 1349 N N . ARG A 1 164 ? -17.872 -3.189 2.078 1.00 83.88 164 ARG A N 1
ATOM 1350 C CA . ARG A 1 164 ? -16.906 -3.796 3.001 1.00 83.88 164 ARG A CA 1
ATOM 1351 C C . ARG A 1 164 ? -16.803 -3.000 4.302 1.00 83.88 164 ARG A C 1
ATOM 1353 O O . ARG A 1 164 ? -16.763 -3.609 5.370 1.00 83.88 164 ARG A O 1
ATOM 1360 N N . GLN A 1 165 ? -16.788 -1.671 4.213 1.00 67.44 165 GLN A N 1
ATOM 1361 C CA . GLN A 1 165 ? -16.757 -0.781 5.371 1.00 67.44 165 GLN A CA 1
ATOM 1362 C C . GLN A 1 165 ? -17.999 -0.967 6.253 1.00 67.44 165 GLN A C 1
ATOM 1364 O O . GLN A 1 165 ? -17.848 -1.246 7.440 1.00 67.44 165 GLN A O 1
ATOM 1369 N N . ARG A 1 166 ? -19.207 -0.965 5.672 1.00 87.94 166 ARG A N 1
ATOM 1370 C CA . ARG A 1 166 ? -20.452 -1.245 6.413 1.00 87.94 166 ARG A CA 1
ATOM 1371 C C . ARG A 1 166 ? -20.425 -2.598 7.118 1.00 87.94 166 ARG A C 1
ATOM 1373 O O . ARG A 1 166 ? -20.813 -2.709 8.276 1.00 87.94 166 ARG A O 1
ATOM 1380 N N . ARG A 1 167 ? -19.934 -3.647 6.448 1.00 88.25 167 ARG A N 1
ATOM 1381 C CA . ARG A 1 167 ? -19.811 -4.984 7.059 1.00 88.25 167 ARG A CA 1
ATOM 1382 C C . ARG A 1 167 ? -18.849 -4.998 8.243 1.00 88.25 167 ARG A C 1
ATOM 1384 O O . ARG A 1 167 ? -19.069 -5.753 9.188 1.00 88.25 167 ARG A O 1
ATOM 1391 N N . MET A 1 168 ? -17.769 -4.221 8.180 1.00 79.31 168 MET A N 1
ATOM 1392 C CA . MET A 1 168 ? -16.844 -4.075 9.303 1.00 79.31 168 MET A CA 1
ATOM 1393 C C . MET A 1 168 ? -17.477 -3.284 10.446 1.00 79.31 168 MET A C 1
ATOM 1395 O O . MET A 1 168 ? -17.361 -3.720 11.585 1.00 79.31 168 MET A O 1
ATOM 1399 N N . GLU A 1 169 ? -18.198 -2.201 10.156 1.00 78.25 169 GLU A N 1
ATOM 1400 C CA . GLU A 1 169 ? -18.914 -1.395 11.159 1.00 78.25 169 GLU A CA 1
ATOM 1401 C C . GLU A 1 169 ? -19.923 -2.238 11.944 1.00 78.25 169 GLU A C 1
ATOM 1403 O O . GLU A 1 169 ? -19.846 -2.294 13.166 1.00 78.25 169 GLU A O 1
ATOM 1408 N N . VAL A 1 170 ? -20.745 -3.041 11.262 1.00 91.88 170 VAL A N 1
ATOM 1409 C CA . VAL A 1 170 ? -21.681 -3.968 11.927 1.00 91.88 170 VAL A CA 1
ATOM 1410 C C . VAL A 1 170 ? -20.957 -4.966 12.844 1.00 91.88 170 VAL A C 1
ATOM 1412 O O . VAL A 1 170 ? -21.449 -5.315 13.919 1.00 91.88 170 VAL A O 1
ATOM 1415 N N . LYS A 1 171 ? -19.773 -5.452 12.444 1.00 86.81 171 LYS A N 1
ATOM 1416 C CA . LYS A 1 171 ? -18.965 -6.343 13.293 1.00 86.81 171 LYS A CA 1
ATOM 1417 C C . LYS A 1 171 ? -18.387 -5.608 14.503 1.00 86.81 171 LYS A C 1
ATOM 1419 O O . LYS A 1 171 ? -18.336 -6.202 15.577 1.00 86.81 171 LYS A O 1
ATOM 1424 N N . ILE A 1 172 ? -17.962 -4.356 14.333 1.00 87.44 172 ILE A N 1
ATOM 1425 C CA . ILE A 1 172 ? -17.461 -3.499 15.415 1.00 87.44 172 ILE A CA 1
ATOM 1426 C C . ILE A 1 172 ? -18.574 -3.236 16.429 1.00 87.44 172 ILE A C 1
ATOM 1428 O O . ILE A 1 172 ? -18.351 -3.431 17.620 1.00 87.44 172 ILE A O 1
ATOM 1432 N N . ASP A 1 173 ? -19.780 -2.899 15.976 1.00 88.25 173 ASP A N 1
ATOM 1433 C CA . ASP A 1 173 ? -20.925 -2.670 16.862 1.00 88.25 173 ASP A CA 1
ATOM 1434 C C . ASP A 1 173 ? -21.263 -3.918 17.678 1.00 88.25 173 ASP A C 1
ATOM 1436 O O . ASP A 1 173 ? -21.445 -3.846 18.893 1.00 88.25 173 ASP A O 1
ATOM 1440 N N . LYS A 1 174 ? -21.238 -5.095 17.041 1.00 91.00 174 LYS A N 1
ATOM 1441 C CA . LYS A 1 174 ? -21.449 -6.369 17.739 1.00 91.00 174 LYS A CA 1
ATOM 1442 C C . LYS A 1 174 ? -20.354 -6.663 18.770 1.00 91.00 174 LYS A C 1
ATOM 1444 O O . LYS A 1 174 ? -20.650 -7.188 19.841 1.00 91.00 174 LYS A O 1
ATOM 1449 N N . LEU A 1 175 ? -19.095 -6.338 18.471 1.00 87.88 175 LEU A N 1
ATOM 1450 C CA . LEU A 1 175 ? -17.995 -6.463 19.434 1.00 87.88 175 LEU A CA 1
ATOM 1451 C C . LEU A 1 175 ? -18.171 -5.499 20.611 1.00 87.88 175 LEU A C 1
ATOM 1453 O O . LEU A 1 175 ? -18.014 -5.921 21.753 1.00 87.88 175 LEU A O 1
ATOM 1457 N N . ASN A 1 176 ? -18.546 -4.247 20.348 1.00 84.19 176 ASN A N 1
ATOM 1458 C CA . ASN A 1 176 ? -18.828 -3.257 21.385 1.00 84.19 176 ASN A CA 1
ATOM 1459 C C . ASN A 1 176 ? -19.975 -3.716 22.293 1.00 84.19 176 ASN A C 1
ATOM 1461 O O . ASN A 1 176 ? -19.854 -3.638 23.511 1.00 84.19 176 ASN A O 1
ATOM 1465 N N . GLU A 1 177 ? -21.048 -4.267 21.724 1.00 95.69 177 GLU A N 1
ATOM 1466 C CA . GLU A 1 177 ? -22.165 -4.827 22.490 1.00 95.69 177 GLU A CA 1
ATOM 1467 C C . GLU A 1 177 ? -21.712 -5.985 23.398 1.00 95.69 177 GLU A C 1
ATOM 1469 O O . GLU A 1 177 ? -22.060 -6.032 24.579 1.00 95.69 177 GLU A O 1
ATOM 1474 N N . ILE A 1 178 ? -20.900 -6.910 22.871 1.00 94.56 178 ILE A N 1
ATOM 1475 C CA . ILE A 1 178 ? -20.343 -8.026 23.651 1.00 94.56 178 ILE A CA 1
ATOM 1476 C C . ILE A 1 178 ? -19.442 -7.508 24.781 1.00 94.56 178 ILE A C 1
ATOM 1478 O O . ILE A 1 178 ? -19.530 -8.000 25.908 1.00 94.56 178 ILE A O 1
ATOM 1482 N N . LEU A 1 179 ? -18.594 -6.515 24.501 1.00 89.25 179 LEU A N 1
ATOM 1483 C CA . LEU A 1 179 ? -17.710 -5.905 25.495 1.00 89.25 179 LEU A CA 1
ATOM 1484 C C . LEU A 1 179 ? -18.500 -5.209 26.604 1.00 89.25 179 LEU A C 1
ATOM 1486 O O . LEU A 1 179 ? -18.195 -5.419 27.776 1.00 89.25 179 LEU A O 1
ATOM 1490 N N . MET A 1 180 ? -19.536 -4.447 26.249 1.00 90.69 180 MET A N 1
ATOM 1491 C CA . MET A 1 180 ? -20.424 -3.790 27.209 1.00 90.69 180 MET A CA 1
ATOM 1492 C C . MET A 1 180 ? -21.079 -4.812 28.142 1.00 90.69 180 MET A C 1
ATOM 1494 O O . MET A 1 180 ? -20.943 -4.701 29.359 1.00 90.69 180 MET A O 1
ATOM 1498 N N . LYS A 1 181 ? -21.672 -5.879 27.588 1.00 93.38 181 LYS A N 1
ATOM 1499 C CA . LYS A 1 181 ? -22.254 -6.977 28.382 1.00 93.38 181 LYS A CA 1
ATOM 1500 C C . LYS A 1 181 ? -21.226 -7.644 29.292 1.00 93.38 181 LYS A C 1
ATOM 1502 O O . LYS A 1 181 ? -21.507 -7.927 30.454 1.00 93.38 181 LYS A O 1
ATOM 1507 N N . SER A 1 182 ? -20.021 -7.899 28.782 1.00 90.00 182 SER A N 1
ATOM 1508 C CA . SER A 1 182 ? -18.941 -8.474 29.587 1.00 90.00 182 SER A CA 1
ATOM 1509 C C . SER A 1 182 ? -18.559 -7.551 30.747 1.00 90.00 182 SER A C 1
ATOM 1511 O O . SER A 1 182 ? -18.357 -8.029 31.864 1.00 90.00 182 SER A O 1
ATOM 1513 N N . ASN A 1 183 ? -18.474 -6.242 30.509 1.00 91.88 183 ASN A N 1
ATOM 1514 C CA . ASN A 1 183 ? -18.149 -5.266 31.542 1.00 91.88 183 ASN A CA 1
ATOM 1515 C C . ASN A 1 183 ? -19.253 -5.186 32.612 1.00 91.88 183 ASN A C 1
ATOM 1517 O O . ASN A 1 183 ? -18.953 -5.230 33.801 1.00 91.88 183 ASN A O 1
ATOM 1521 N N . GLU A 1 184 ? -20.528 -5.199 32.217 1.00 96.06 184 GLU A N 1
ATOM 1522 C CA . GLU A 1 184 ? -21.670 -5.239 33.148 1.00 96.06 184 GLU A CA 1
ATOM 1523 C C . GLU A 1 184 ? -21.643 -6.477 34.060 1.00 96.06 184 GLU A C 1
ATOM 1525 O O . GLU A 1 184 ? -21.880 -6.390 35.272 1.00 96.06 184 GLU A O 1
ATOM 1530 N N . ILE A 1 185 ? -21.313 -7.645 33.496 1.00 95.00 185 ILE A N 1
ATOM 1531 C CA . ILE A 1 185 ? -21.163 -8.890 34.261 1.00 95.00 185 ILE A CA 1
ATOM 1532 C C . ILE A 1 185 ? -20.015 -8.755 35.264 1.00 95.00 185 ILE A C 1
ATOM 1534 O O . ILE A 1 185 ? -20.156 -9.140 36.429 1.00 95.00 185 ILE A O 1
ATOM 1538 N N . GLN A 1 186 ? -18.881 -8.194 34.834 1.00 91.94 186 GLN A N 1
ATOM 1539 C CA . GLN A 1 186 ? -17.728 -7.966 35.702 1.00 91.94 186 GLN A CA 1
ATOM 1540 C C . GLN A 1 186 ? -18.059 -6.998 36.839 1.00 91.94 186 GLN A C 1
ATOM 1542 O O . GLN A 1 186 ? -17.737 -7.286 37.991 1.00 91.94 186 GLN A O 1
ATOM 1547 N N . GLU A 1 187 ? -18.746 -5.894 36.557 1.00 94.44 187 GLU A N 1
ATOM 1548 C CA . GLU A 1 187 ? -19.189 -4.939 37.572 1.00 94.44 187 GLU A CA 1
ATOM 1549 C C . GLU A 1 187 ? -20.135 -5.581 38.586 1.00 94.44 187 GLU A C 1
ATOM 1551 O O . GLU A 1 187 ? -19.958 -5.417 39.795 1.00 94.44 187 GLU A O 1
ATOM 1556 N N . THR A 1 188 ? -21.114 -6.354 38.112 1.00 94.00 188 THR A N 1
ATOM 1557 C CA . THR A 1 188 ? -22.055 -7.080 38.976 1.00 94.00 188 THR A CA 1
ATOM 1558 C C . THR A 1 188 ? -21.320 -8.075 39.874 1.00 94.00 188 THR A C 1
ATOM 1560 O O . THR A 1 188 ? -21.550 -8.105 41.086 1.00 94.00 188 THR A O 1
ATOM 1563 N N . ARG A 1 189 ? -20.371 -8.837 39.311 1.00 93.69 189 ARG A N 1
ATOM 1564 C CA . ARG A 1 189 ? -19.500 -9.748 40.068 1.00 93.69 189 ARG A CA 1
ATOM 1565 C C . ARG A 1 189 ? -18.704 -8.995 41.134 1.00 93.69 189 ARG A C 1
ATOM 1567 O O . ARG A 1 189 ? -18.665 -9.428 42.283 1.00 93.69 189 ARG A O 1
ATOM 1574 N N . ASN A 1 190 ? -18.088 -7.873 40.770 1.00 93.88 190 ASN A N 1
ATOM 1575 C CA . ASN A 1 190 ? -17.264 -7.077 41.677 1.00 93.88 190 ASN A CA 1
ATOM 1576 C C . ASN A 1 190 ? -18.099 -6.493 42.832 1.00 93.88 190 ASN A C 1
ATOM 1578 O O . ASN A 1 190 ? -17.670 -6.561 43.983 1.00 93.88 190 ASN A O 1
ATOM 1582 N N . LYS A 1 191 ? -19.319 -6.012 42.552 1.00 96.38 191 LYS A N 1
ATOM 1583 C CA . LYS A 1 191 ? -20.278 -5.550 43.572 1.00 96.38 191 LYS A CA 1
ATOM 1584 C C . LYS A 1 191 ? -20.676 -6.671 44.536 1.00 96.38 191 LYS A C 1
ATOM 1586 O O . LYS A 1 191 ? -20.731 -6.451 45.744 1.00 96.38 191 LYS A O 1
ATOM 1591 N N . LEU A 1 192 ? -20.944 -7.875 44.025 1.00 95.25 192 LEU A N 1
ATOM 1592 C CA . LEU A 1 192 ? -21.284 -9.028 44.865 1.00 95.25 192 LEU A CA 1
ATOM 1593 C C . LEU A 1 192 ? -20.111 -9.432 45.770 1.00 95.25 192 LEU A C 1
ATOM 1595 O O . LEU A 1 192 ? -20.310 -9.682 46.958 1.00 95.25 192 LEU A O 1
ATOM 1599 N N . LEU A 1 193 ? -18.890 -9.436 45.226 1.00 94.56 193 LEU A N 1
ATOM 1600 C CA . LEU A 1 193 ? -17.664 -9.669 45.990 1.00 94.56 193 LEU A CA 1
ATOM 1601 C C . LEU A 1 193 ? -17.475 -8.630 47.099 1.00 94.56 193 LEU A C 1
ATOM 1603 O O . LEU A 1 193 ? -17.171 -9.013 48.225 1.00 94.56 193 LEU A O 1
ATOM 1607 N N . GLN A 1 194 ? -17.697 -7.344 46.815 1.00 93.25 194 GLN A N 1
ATOM 1608 C CA . GLN A 1 194 ? -17.652 -6.289 47.833 1.00 93.25 194 GLN A CA 1
ATOM 1609 C C . GLN A 1 194 ? -18.640 -6.559 48.971 1.00 93.25 194 GLN A C 1
ATOM 1611 O O . GLN A 1 194 ? -18.223 -6.610 50.126 1.00 93.25 194 GLN A O 1
ATOM 1616 N N . ARG A 1 195 ? -19.911 -6.838 48.653 1.00 93.75 195 ARG A N 1
ATOM 1617 C CA . ARG A 1 195 ? -20.930 -7.159 49.669 1.00 93.75 195 ARG A CA 1
ATOM 1618 C C . ARG A 1 195 ? -20.561 -8.384 50.507 1.00 93.75 195 ARG A C 1
ATOM 1620 O O . ARG A 1 195 ? -20.747 -8.379 51.721 1.00 93.75 195 ARG A O 1
ATOM 1627 N N . TYR A 1 196 ? -20.027 -9.432 49.879 1.00 93.44 196 TYR A N 1
ATOM 1628 C CA . TYR A 1 196 ? -19.569 -10.626 50.593 1.00 93.44 196 TYR A CA 1
ATOM 1629 C C . TYR A 1 196 ? -18.411 -10.309 51.551 1.00 93.44 196 TYR A C 1
ATOM 1631 O O . TYR A 1 196 ? -18.421 -10.739 52.704 1.00 93.44 196 TYR A O 1
ATOM 1639 N N . LEU A 1 197 ? -17.425 -9.531 51.093 1.00 92.88 197 LEU A N 1
ATOM 1640 C CA . LEU A 1 197 ? -16.286 -9.113 51.914 1.00 92.88 197 LEU A CA 1
ATOM 1641 C C . LEU A 1 197 ? -16.709 -8.218 53.087 1.00 92.88 197 LEU A C 1
ATOM 1643 O O . LEU A 1 197 ? -16.128 -8.328 54.162 1.00 92.88 197 LEU A O 1
ATOM 1647 N N . GLU A 1 198 ? -17.713 -7.361 52.905 1.00 91.94 198 GLU A N 1
ATOM 1648 C CA . GLU A 1 198 ? -18.286 -6.532 53.973 1.00 91.94 198 GLU A CA 1
ATOM 1649 C C . GLU A 1 198 ? -18.991 -7.375 55.038 1.00 91.94 198 GLU A C 1
ATOM 1651 O O . GLU A 1 198 ? -18.769 -7.170 56.231 1.00 91.94 198 GLU A O 1
ATOM 1656 N N . HIS A 1 199 ? -19.789 -8.364 54.625 1.00 89.81 199 HIS A N 1
ATOM 1657 C CA . HIS A 1 199 ? -20.476 -9.266 55.551 1.00 89.81 199 HIS A CA 1
ATOM 1658 C C . HIS A 1 199 ? -19.523 -10.172 56.336 1.00 89.81 199 HIS A C 1
ATOM 1660 O O . HIS A 1 199 ? -19.820 -10.503 57.476 1.00 89.81 199 HIS A O 1
ATOM 1666 N N . LYS A 1 200 ? -18.381 -10.559 55.755 1.00 85.12 200 LYS A N 1
ATOM 1667 C CA . LYS A 1 200 ? -17.379 -11.413 56.416 1.00 85.12 200 LYS A CA 1
ATOM 1668 C C . LYS A 1 200 ? -16.465 -10.650 57.392 1.00 85.12 200 LYS A C 1
ATOM 1670 O O . LYS A 1 200 ? -15.686 -11.273 58.104 1.00 85.12 200 LYS A O 1
ATOM 1675 N N . LYS A 1 201 ? -16.504 -9.312 57.382 1.00 72.06 201 LYS A N 1
ATOM 1676 C CA . LYS A 1 201 ? -15.720 -8.442 58.280 1.00 72.06 201 LYS A CA 1
ATOM 1677 C C . LYS A 1 201 ? -16.448 -8.075 59.583 1.00 72.06 201 LYS A C 1
ATOM 1679 O O . LYS A 1 201 ? -15.827 -7.436 60.429 1.00 72.06 201 LYS A O 1
ATOM 1684 N N . LYS A 1 202 ? -17.726 -8.434 59.727 1.00 54.22 202 LYS A N 1
ATOM 1685 C CA . LYS A 1 202 ? -18.482 -8.374 60.989 1.00 54.22 202 LYS A CA 1
ATOM 1686 C C . LYS A 1 202 ? -18.438 -9.729 61.679 1.00 54.22 202 LYS A C 1
ATOM 1688 O O . LYS A 1 202 ? -18.424 -9.716 62.925 1.00 54.22 202 LYS A O 1
#

pLDDT: mean 72.53, std 22.16, range [23.98, 96.38]

Secondary structure (DSSP, 8-state):
---------HHHHHHHHHHHHHTHHHHH-TTS-HHHHHHHHHHHHTS-HHHHHHHHHHHHHHHHHHHHHHHHH--S----TTHHHHHHHHTT-TT--HHHHHHHHHHHTT-------------------------PPP-----HHHHHHHHHHHHHHHHHHHHHHHHHHHHHHHHHHHHHHHHHHHHHHHHHHHHHHHHTT-